Protein AF-A0A5J4VUE3-F1 (afdb_monomer)

Mean predicted aligned error: 12.34 Å

pLDDT: mean 80.63, std 13.07, range [44.12, 96.69]

Organism: NCBI:txid222440

Secondary structure (DSSP, 8-state):
-----EEESSGGGEEEEESSSSEEEEEESSSS-EEEEESPPB-SSEEEEEEEEE----TT---PPPBP--EEETTEEE--SPPB-TT-EEEEEEETTTTEEEEEETTEEEEEEEE---SPB--EEEE-SSEEEEEEEEE--SSS-HHHHHHHHHHHHHHHHHHHHHHHHHHHHHHHHTT-

Sequence (180 aa):
GSTIAIISKDPEDIEFIDIDGYQKRIVKKKDDYYTISLSQVLYDGIWQLETMFQVEEDEDTLITPDYSGGVNHIEYYSYGNTSFKENQSSRLEFDSDKGTLVLFIDDVQQPVYISGIKEKVRFITTLTCHFLTITTSNFIPPAISTTLLRTYFTLFDALLADLFVTTQAFDSIAKAFSTI

Solvent-accessible surface area (backbone atoms only — not comparable to full-atom values): 10464 Å² total; per-residue (Å²): 124,82,74,84,53,74,44,53,86,60,57,90,48,43,46,83,43,76,76,76,67,59,37,35,39,39,36,55,74,60,102,62,83,43,56,39,28,48,69,62,70,48,65,82,40,32,39,37,44,36,37,31,45,37,68,82,84,59,96,83,62,93,69,78,68,74,41,81,42,59,45,77,56,94,98,40,80,44,80,73,35,62,64,46,50,72,72,42,41,39,33,42,37,37,33,46,90,76,12,32,40,37,42,22,51,70,85,41,75,43,83,56,60,50,69,78,52,87,70,72,45,65,60,70,50,74,43,80,53,55,32,36,40,39,35,65,51,76,46,70,68,78,84,63,48,67,64,57,56,49,51,51,51,52,52,49,53,51,53,51,51,53,50,52,54,50,50,52,51,50,53,52,51,52,53,57,63,74,74,111

Structure (mmCIF, N/CA/C/O backbone):
data_AF-A0A5J4VUE3-F1
#
_entry.id   AF-A0A5J4VUE3-F1
#
loop_
_atom_site.group_PDB
_atom_site.id
_atom_site.type_symbol
_atom_site.label_atom_id
_atom_site.label_alt_id
_atom_site.label_comp_id
_atom_site.label_asym_id
_atom_site.label_entity_id
_atom_site.label_seq_id
_atom_site.pdbx_PDB_ins_code
_atom_site.Cartn_x
_atom_site.Cartn_y
_atom_site.Cartn_z
_atom_site.occupancy
_atom_site.B_iso_or_equiv
_atom_site.auth_seq_id
_atom_site.auth_comp_id
_atom_site.auth_asym_id
_atom_site.auth_atom_id
_atom_site.pdbx_PDB_model_num
ATOM 1 N N . GLY A 1 1 ? -6.486 16.787 -3.733 1.00 44.12 1 GLY A N 1
ATOM 2 C CA . GLY A 1 1 ? -5.898 15.460 -3.492 1.00 44.12 1 GLY A CA 1
ATOM 3 C C . GLY A 1 1 ? -4.769 15.617 -2.505 1.00 44.12 1 GLY A C 1
ATOM 4 O O . GLY A 1 1 ? -4.097 16.641 -2.548 1.00 44.12 1 GLY A O 1
ATOM 5 N N . SER A 1 2 ? -4.605 14.670 -1.586 1.00 48.59 2 SER A N 1
ATOM 6 C CA . SER A 1 2 ? -3.444 14.640 -0.695 1.00 48.59 2 SER A CA 1
ATOM 7 C C . SER A 1 2 ? -2.231 14.202 -1.510 1.00 48.59 2 SER A C 1
ATOM 9 O O . SER A 1 2 ? -2.226 13.104 -2.055 1.00 48.59 2 SER A O 1
ATOM 11 N N . THR A 1 3 ? -1.233 15.071 -1.644 1.00 58.97 3 THR A N 1
ATOM 12 C CA . THR A 1 3 ? -0.028 14.789 -2.428 1.00 58.97 3 THR A CA 1
ATOM 13 C C . THR A 1 3 ? 0.754 13.642 -1.788 1.00 58.97 3 THR A C 1
ATOM 15 O O . THR A 1 3 ? 1.145 13.730 -0.624 1.00 58.97 3 THR A O 1
ATOM 18 N N . ILE A 1 4 ? 1.002 12.572 -2.545 1.00 67.31 4 ILE A N 1
ATOM 19 C CA . ILE A 1 4 ? 1.827 11.439 -2.109 1.00 67.31 4 ILE A CA 1
ATOM 20 C C . ILE A 1 4 ? 3.267 11.928 -1.959 1.00 67.31 4 ILE A C 1
ATOM 22 O O . ILE A 1 4 ? 3.911 12.286 -2.945 1.00 67.31 4 ILE A O 1
ATOM 26 N N . ALA A 1 5 ? 3.783 11.959 -0.734 1.00 77.81 5 ALA A N 1
ATOM 27 C CA . ALA A 1 5 ? 5.182 12.274 -0.487 1.00 77.81 5 ALA A CA 1
ATOM 28 C C . ALA A 1 5 ? 5.984 10.972 -0.374 1.00 77.81 5 ALA A C 1
ATOM 30 O O . ALA A 1 5 ? 5.789 10.177 0.548 1.00 77.81 5 ALA A O 1
ATOM 31 N N . ILE A 1 6 ? 6.883 10.770 -1.334 1.00 81.31 6 ILE A N 1
ATOM 32 C CA . ILE A 1 6 ? 7.771 9.611 -1.425 1.00 81.31 6 ILE A CA 1
ATOM 33 C C . ILE A 1 6 ? 9.180 10.071 -1.063 1.00 81.31 6 ILE A C 1
ATOM 35 O O . ILE A 1 6 ? 9.627 11.131 -1.497 1.00 81.31 6 ILE A O 1
ATOM 39 N N . ILE A 1 7 ? 9.866 9.285 -0.244 1.00 85.69 7 ILE A N 1
ATOM 40 C CA . ILE A 1 7 ? 11.235 9.534 0.199 1.00 85.69 7 ILE A CA 1
ATOM 41 C C . ILE A 1 7 ? 12.118 8.446 -0.405 1.00 85.69 7 ILE A C 1
ATOM 43 O O . ILE A 1 7 ? 11.818 7.261 -0.262 1.00 85.69 7 ILE A O 1
ATOM 47 N N . SER A 1 8 ? 13.209 8.853 -1.048 1.00 85.19 8 SER A N 1
ATOM 48 C CA . SER A 1 8 ? 14.296 7.970 -1.475 1.00 85.19 8 SER A CA 1
ATOM 49 C C . SER A 1 8 ? 15.537 8.248 -0.634 1.00 85.19 8 SER A C 1
ATOM 51 O O . SER A 1 8 ? 15.758 9.387 -0.217 1.00 85.19 8 SER A O 1
ATOM 53 N N . LYS A 1 9 ? 16.354 7.217 -0.406 1.00 82.31 9 LYS A N 1
ATOM 54 C CA . LYS A 1 9 ? 17.691 7.379 0.179 1.00 82.31 9 LYS A CA 1
ATOM 55 C C . LYS A 1 9 ? 18.632 8.140 -0.762 1.00 82.31 9 LYS A C 1
ATOM 57 O O . LYS A 1 9 ? 19.397 8.977 -0.296 1.00 82.31 9 LYS A O 1
ATOM 62 N N . ASP A 1 10 ? 18.506 7.885 -2.060 1.00 85.38 10 ASP A N 1
ATOM 63 C CA . ASP A 1 10 ? 19.363 8.421 -3.116 1.00 85.38 10 ASP A CA 1
ATOM 64 C C . ASP A 1 10 ? 18.481 9.178 -4.128 1.00 85.38 10 ASP A C 1
ATOM 66 O O . ASP A 1 10 ? 18.184 8.678 -5.215 1.00 85.38 10 ASP A O 1
ATOM 70 N N . PRO A 1 11 ? 17.952 10.362 -3.756 1.00 84.12 11 PRO A N 1
ATOM 71 C CA . PRO A 1 11 ? 16.966 11.082 -4.564 1.00 84.12 11 PRO A CA 1
ATOM 72 C C . PRO A 1 11 ? 17.534 11.624 -5.882 1.00 84.12 11 PRO A C 1
ATOM 74 O O . PRO A 1 11 ? 16.767 11.942 -6.781 1.00 84.12 11 PRO A O 1
ATOM 77 N N . GLU A 1 12 ? 18.856 11.736 -6.016 1.00 87.25 12 GLU A N 1
ATOM 78 C CA . GLU A 1 12 ? 19.501 12.198 -7.251 1.00 87.25 12 GLU A CA 1
ATOM 79 C C . GLU A 1 12 ? 19.380 11.173 -8.388 1.00 87.25 12 GLU A C 1
ATOM 81 O O . GLU A 1 12 ? 19.280 11.554 -9.558 1.00 87.25 12 GLU A O 1
ATOM 86 N N . ASP A 1 13 ? 19.306 9.888 -8.036 1.00 87.88 13 ASP A N 1
ATOM 87 C CA . ASP A 1 13 ? 19.283 8.755 -8.963 1.00 87.88 13 ASP A CA 1
ATOM 88 C C . ASP A 1 13 ? 17.868 8.271 -9.308 1.00 87.88 13 ASP A C 1
ATOM 90 O O . ASP A 1 13 ? 17.695 7.304 -10.053 1.00 87.88 13 ASP A O 1
ATOM 94 N N . ILE A 1 14 ? 16.851 8.959 -8.789 1.00 88.44 14 ILE A N 1
ATOM 95 C CA . ILE A 1 14 ? 15.444 8.651 -9.025 1.00 88.44 14 ILE A CA 1
ATOM 96 C C . ILE A 1 14 ? 14.737 9.901 -9.533 1.00 88.44 14 ILE A C 1
ATOM 98 O O . ILE A 1 14 ? 14.994 11.018 -9.087 1.00 88.44 14 ILE A O 1
ATOM 102 N N . GLU A 1 15 ? 13.831 9.717 -10.481 1.00 89.00 15 GLU A N 1
ATOM 103 C CA . GLU A 1 15 ? 12.919 10.754 -10.940 1.00 89.00 15 GLU A CA 1
ATOM 104 C C . GLU A 1 15 ? 11.482 10.412 -10.547 1.00 89.00 15 GLU A C 1
ATOM 106 O O . GLU A 1 15 ? 11.048 9.266 -10.656 1.00 89.00 15 GLU A O 1
ATOM 111 N N . PHE A 1 16 ? 10.742 11.424 -10.091 1.00 87.69 16 PHE A N 1
ATOM 112 C CA . PHE A 1 16 ? 9.325 11.317 -9.764 1.00 87.69 16 PHE A CA 1
ATOM 113 C C . PHE A 1 16 ? 8.518 12.124 -10.775 1.00 87.69 16 PHE A C 1
ATOM 115 O O . PHE A 1 16 ? 8.613 13.351 -10.812 1.00 87.69 16 PHE A O 1
ATOM 122 N N . ILE A 1 17 ? 7.697 11.437 -11.559 1.00 88.44 17 ILE A N 1
ATOM 123 C CA . ILE A 1 17 ? 6.826 12.028 -12.569 1.00 88.44 17 ILE A CA 1
ATOM 124 C C . ILE A 1 17 ? 5.394 11.945 -12.048 1.00 88.44 17 ILE A C 1
ATOM 126 O O . ILE A 1 17 ? 4.882 10.864 -11.761 1.00 88.44 17 ILE A O 1
ATOM 130 N N . ASP A 1 18 ? 4.752 13.097 -11.902 1.00 87.62 18 ASP A N 1
ATOM 131 C CA . ASP A 1 18 ? 3.331 13.167 -11.578 1.00 87.62 18 ASP A CA 1
ATOM 132 C C . ASP A 1 18 ? 2.506 12.895 -12.844 1.00 87.62 18 ASP A C 1
ATOM 134 O O . ASP A 1 18 ? 2.769 13.505 -13.881 1.00 87.62 18 ASP A O 1
ATOM 138 N N . ILE A 1 19 ? 1.566 11.949 -12.782 1.00 83.94 19 ILE A N 1
ATOM 139 C CA . ILE A 1 19 ? 0.733 11.586 -13.940 1.00 83.94 19 ILE A CA 1
ATOM 140 C C . ILE A 1 19 ? -0.578 12.383 -13.919 1.00 83.94 19 ILE A C 1
ATOM 142 O O . ILE A 1 19 ? -0.950 12.989 -14.922 1.00 83.94 19 ILE A O 1
ATOM 146 N N . ASP A 1 20 ? -1.280 12.381 -12.784 1.00 80.25 20 ASP A N 1
ATOM 147 C CA . ASP A 1 20 ? -2.632 12.942 -12.642 1.00 80.25 20 ASP A CA 1
ATOM 148 C C . ASP A 1 20 ? -2.940 13.496 -11.231 1.00 80.25 20 ASP A C 1
ATOM 150 O O . ASP A 1 20 ? -4.098 13.725 -10.876 1.00 80.25 20 ASP A O 1
ATOM 154 N N . GLY A 1 21 ? -1.920 13.709 -10.397 1.00 75.75 21 GLY A N 1
ATOM 155 C CA . GLY A 1 21 ? -2.035 14.129 -8.998 1.00 75.75 21 GLY A CA 1
ATOM 156 C C . GLY A 1 21 ? -2.406 13.013 -8.014 1.00 75.75 21 GLY A C 1
ATOM 157 O O . GLY A 1 21 ? -2.337 13.236 -6.801 1.00 75.75 21 GLY A O 1
ATOM 158 N N . TYR A 1 22 ? -2.768 11.827 -8.509 1.00 77.31 22 TYR A N 1
ATOM 159 C CA . TYR A 1 22 ? -3.086 10.631 -7.722 1.00 77.31 22 TYR A CA 1
ATOM 160 C C . TYR A 1 22 ? -2.049 9.526 -7.923 1.00 77.31 22 TYR A C 1
ATOM 162 O O . TYR A 1 22 ? -1.755 8.784 -6.987 1.00 77.31 22 TYR A O 1
ATOM 170 N N . GLN A 1 23 ? -1.470 9.445 -9.117 1.00 83.12 23 GLN A N 1
ATOM 171 C CA . GLN A 1 23 ? -0.440 8.486 -9.480 1.00 83.12 23 GLN A CA 1
ATOM 172 C C . GLN A 1 23 ? 0.908 9.171 -9.680 1.00 83.12 23 GLN A C 1
ATOM 174 O O . GLN A 1 23 ? 1.012 10.289 -10.201 1.00 83.12 23 GLN A O 1
ATOM 179 N N . LYS A 1 24 ? 1.968 8.459 -9.303 1.00 87.50 24 LYS A N 1
ATOM 180 C CA . LYS A 1 24 ? 3.350 8.855 -9.558 1.00 87.50 24 LYS A CA 1
ATOM 181 C C . LYS A 1 24 ? 4.085 7.731 -10.263 1.00 87.50 24 LYS A C 1
ATOM 183 O O . LYS A 1 24 ? 4.095 6.601 -9.782 1.00 87.50 24 LYS A O 1
ATOM 188 N N . ARG A 1 25 ? 4.749 8.056 -11.369 1.00 88.38 25 ARG A N 1
ATOM 189 C CA . ARG A 1 25 ? 5.755 7.186 -11.976 1.00 88.38 25 ARG A CA 1
ATOM 190 C C . ARG A 1 25 ? 7.113 7.499 -11.367 1.00 88.38 25 ARG A C 1
ATOM 192 O O . ARG A 1 25 ? 7.485 8.660 -11.216 1.00 88.38 25 ARG A O 1
ATOM 199 N N . ILE A 1 26 ? 7.842 6.453 -11.023 1.00 88.75 26 ILE A N 1
ATOM 200 C CA . ILE A 1 26 ? 9.165 6.508 -10.418 1.00 88.75 26 ILE A CA 1
ATOM 201 C C . ILE A 1 26 ? 10.123 5.868 -11.409 1.00 88.75 26 ILE A C 1
ATOM 203 O O . ILE A 1 26 ? 9.927 4.709 -11.768 1.00 88.75 26 ILE A O 1
ATOM 207 N N . VAL A 1 27 ? 11.117 6.622 -11.866 1.00 88.19 27 VAL A N 1
ATOM 208 C CA . VAL A 1 27 ? 12.075 6.185 -12.891 1.00 88.19 27 VAL A CA 1
ATOM 209 C C . VAL A 1 27 ? 13.466 6.113 -12.279 1.00 88.19 27 VAL A C 1
ATOM 211 O O . VAL A 1 27 ? 13.918 7.072 -11.644 1.00 88.19 27 VAL A O 1
ATOM 214 N N . LYS A 1 28 ? 14.147 4.978 -12.457 1.00 87.12 28 LYS A N 1
ATOM 215 C CA . LYS A 1 28 ? 15.556 4.820 -12.080 1.00 87.12 28 LYS A CA 1
ATOM 216 C C . LYS A 1 28 ? 16.448 5.474 -13.125 1.00 87.12 28 LYS A C 1
ATOM 218 O O . LYS A 1 28 ? 16.224 5.319 -14.317 1.00 87.12 28 LYS A O 1
ATOM 223 N N . LYS A 1 29 ? 17.513 6.140 -12.683 1.00 86.94 29 LYS A N 1
ATOM 224 C CA . LYS A 1 29 ? 18.548 6.674 -13.586 1.00 86.94 29 LYS A CA 1
ATOM 225 C C . LYS A 1 29 ? 19.745 5.741 -13.754 1.00 86.94 29 LYS A C 1
ATOM 227 O O . LYS A 1 29 ? 20.570 5.966 -14.635 1.00 86.94 29 LYS A O 1
ATOM 232 N N . LYS A 1 30 ? 19.875 4.731 -12.891 1.00 84.69 30 LYS A N 1
ATOM 233 C CA . LYS A 1 30 ? 20.960 3.745 -12.921 1.00 84.69 30 LYS A CA 1
ATOM 234 C C . LYS A 1 30 ? 20.411 2.352 -12.661 1.00 84.69 30 LYS A C 1
ATOM 236 O O . LYS A 1 30 ? 19.374 2.191 -12.015 1.00 84.69 30 LYS A O 1
ATOM 241 N N . ASP A 1 31 ? 21.146 1.352 -13.122 1.00 80.44 31 ASP A N 1
ATOM 242 C CA . ASP A 1 31 ? 20.831 -0.047 -12.868 1.00 80.44 31 ASP A CA 1
ATOM 243 C C . ASP A 1 31 ? 21.333 -0.494 -11.482 1.00 80.44 31 ASP A C 1
ATOM 245 O O . ASP A 1 31 ? 22.363 -1.146 -11.346 1.00 80.44 31 ASP A O 1
ATOM 249 N N . ASP A 1 32 ? 20.631 -0.054 -10.434 1.00 82.12 32 ASP A N 1
ATOM 250 C CA . ASP A 1 32 ? 20.889 -0.437 -9.039 1.00 82.12 32 ASP A CA 1
ATOM 251 C C . ASP A 1 32 ? 19.570 -0.623 -8.264 1.00 82.12 32 ASP A C 1
ATOM 253 O O . ASP A 1 32 ? 18.486 -0.277 -8.745 1.00 82.12 32 ASP A O 1
ATOM 257 N N . TYR A 1 33 ? 19.622 -1.182 -7.061 1.00 81.44 33 TYR A N 1
ATOM 258 C CA . TYR A 1 33 ? 18.459 -1.340 -6.196 1.00 81.44 33 TYR A CA 1
ATOM 259 C C . TYR A 1 33 ? 18.197 -0.068 -5.403 1.00 81.44 33 TYR A C 1
ATOM 261 O O . TYR A 1 33 ? 19.009 0.356 -4.581 1.00 81.44 33 TYR A O 1
ATOM 269 N N . TYR A 1 34 ? 16.999 0.485 -5.563 1.00 84.25 34 TYR A N 1
ATOM 270 C CA . TYR A 1 34 ? 16.587 1.661 -4.807 1.00 84.25 34 TYR A CA 1
ATOM 271 C C . TYR A 1 34 ? 15.506 1.307 -3.805 1.00 84.25 34 TYR A C 1
ATOM 273 O O . TYR A 1 34 ? 14.593 0.545 -4.094 1.00 84.25 34 TYR A O 1
ATOM 281 N N . THR A 1 35 ? 15.586 1.878 -2.608 1.00 86.19 35 THR A N 1
ATOM 282 C CA . THR A 1 35 ? 14.513 1.766 -1.616 1.00 86.19 35 THR A CA 1
ATOM 283 C C . THR A 1 35 ? 13.785 3.089 -1.533 1.00 86.19 35 THR A C 1
ATOM 285 O O . THR A 1 35 ? 14.399 4.134 -1.304 1.00 86.19 35 THR A O 1
ATOM 288 N N . ILE A 1 36 ? 12.468 3.027 -1.675 1.00 87.88 36 ILE A N 1
ATOM 289 C CA . ILE A 1 36 ? 11.583 4.167 -1.489 1.00 87.88 36 ILE A CA 1
ATOM 290 C C . ILE A 1 36 ? 10.609 3.888 -0.350 1.00 87.88 36 ILE A C 1
ATOM 292 O O . ILE A 1 36 ? 10.207 2.755 -0.086 1.00 87.88 36 ILE A O 1
ATOM 296 N N . SER A 1 37 ? 10.219 4.952 0.334 1.00 87.62 37 SER A N 1
ATOM 297 C CA . SER A 1 37 ? 9.276 4.908 1.442 1.00 87.62 37 SER A CA 1
ATOM 298 C C . SER A 1 37 ? 8.206 5.959 1.239 1.00 87.62 37 SER A C 1
ATOM 300 O O . SER A 1 37 ? 8.509 7.091 0.862 1.00 87.62 37 SER A O 1
ATOM 302 N N . LEU A 1 38 ? 6.967 5.639 1.599 1.00 86.62 38 LEU A N 1
ATOM 303 C CA . LEU A 1 38 ? 5.992 6.694 1.845 1.00 86.62 38 LEU A CA 1
ATOM 304 C C . LEU A 1 38 ? 6.419 7.473 3.093 1.00 86.62 38 LEU A C 1
ATOM 306 O O . LEU A 1 38 ? 6.839 6.883 4.095 1.00 86.62 38 LEU A O 1
ATOM 310 N N . SER A 1 39 ? 6.342 8.802 3.037 1.00 84.81 39 SER A N 1
ATOM 311 C CA . SER A 1 39 ? 6.574 9.652 4.212 1.00 84.81 39 SER A CA 1
ATOM 312 C C . SER A 1 39 ? 5.446 9.505 5.235 1.00 84.81 39 SER A C 1
ATOM 314 O O . SER A 1 39 ? 5.664 9.636 6.443 1.00 84.81 39 SER A O 1
ATOM 316 N N . GLN A 1 40 ? 4.245 9.202 4.737 1.00 83.25 40 GLN A N 1
ATOM 317 C CA . GLN A 1 40 ? 3.044 9.044 5.529 1.00 83.25 40 GLN A CA 1
ATOM 318 C C . GLN A 1 40 ? 3.143 7.815 6.433 1.00 83.25 40 GLN A C 1
ATOM 320 O O . GLN A 1 40 ? 3.561 6.731 6.026 1.00 83.25 40 GLN A O 1
ATOM 325 N N . VAL A 1 41 ? 2.746 8.013 7.685 1.00 86.38 41 VAL A N 1
ATOM 326 C CA . VAL A 1 41 ? 2.585 6.950 8.671 1.00 86.38 41 VAL A CA 1
ATOM 327 C C . VAL A 1 41 ? 1.094 6.661 8.785 1.00 86.38 41 VAL A C 1
ATOM 329 O O . VAL A 1 41 ? 0.304 7.579 9.005 1.00 86.38 41 VAL A O 1
ATOM 332 N N . LEU A 1 42 ? 0.726 5.400 8.599 1.00 87.88 42 LEU A N 1
ATOM 333 C CA . LEU A 1 42 ? -0.649 4.918 8.545 1.00 87.88 42 LEU A CA 1
ATOM 334 C C . LEU A 1 42 ? -1.074 4.560 9.969 1.00 87.88 42 LEU A C 1
ATOM 336 O O . LEU A 1 42 ? -0.437 3.715 10.602 1.00 87.88 42 LEU A O 1
ATOM 340 N N . TYR A 1 43 ? -2.087 5.251 10.488 1.00 81.94 43 TYR A N 1
ATOM 341 C CA . TYR A 1 43 ? -2.564 5.074 11.861 1.00 81.94 43 TYR A CA 1
ATOM 342 C C . TYR A 1 43 ? -3.982 4.504 11.864 1.00 81.94 43 TYR A C 1
ATOM 344 O O . TYR A 1 43 ? -4.136 3.318 12.128 1.00 81.94 43 TYR A O 1
ATOM 352 N N . ASP A 1 44 ? -4.965 5.305 11.444 1.00 84.94 44 ASP A N 1
ATOM 353 C CA . ASP A 1 44 ? -6.371 4.897 11.383 1.00 84.94 44 ASP A CA 1
ATOM 354 C C . ASP A 1 44 ? -6.874 4.838 9.935 1.00 84.94 44 ASP A C 1
ATOM 356 O O . ASP A 1 44 ? -6.495 5.663 9.094 1.00 84.94 44 ASP A O 1
ATOM 360 N N . GLY A 1 45 ? -7.757 3.882 9.658 1.00 86.62 45 GLY A N 1
ATOM 361 C CA . GLY A 1 45 ? -8.462 3.699 8.395 1.00 86.62 45 GLY A CA 1
ATOM 362 C C . GLY A 1 45 ? -7.934 2.552 7.533 1.00 86.62 45 GLY A C 1
ATOM 363 O O . GLY A 1 45 ? -7.077 1.763 7.936 1.00 86.62 45 GLY A O 1
ATOM 364 N N . ILE A 1 46 ? -8.468 2.478 6.315 1.00 89.94 46 ILE A N 1
ATOM 365 C CA . ILE A 1 46 ? -8.052 1.529 5.287 1.00 89.94 46 ILE A CA 1
ATOM 366 C C . ILE A 1 46 ? -7.121 2.255 4.317 1.00 89.94 46 ILE A C 1
ATOM 368 O O . ILE A 1 46 ? -7.464 3.283 3.729 1.00 89.94 46 ILE A O 1
ATOM 372 N N . TRP A 1 47 ? -5.919 1.723 4.150 1.00 90.12 47 TRP A N 1
ATOM 373 C CA . TRP A 1 47 ? -4.866 2.315 3.336 1.00 90.12 47 TRP A CA 1
ATOM 374 C C . TRP A 1 47 ? -4.462 1.351 2.245 1.00 90.12 47 TRP A C 1
ATOM 376 O O . TRP A 1 47 ? -4.135 0.201 2.526 1.00 90.12 47 TRP A O 1
ATOM 386 N N . GLN A 1 48 ? -4.438 1.833 1.011 1.00 90.50 48 GLN A N 1
ATOM 387 C CA . GLN A 1 48 ? -4.053 1.037 -0.140 1.00 90.50 48 GLN A CA 1
ATOM 388 C C . GLN A 1 48 ? -2.809 1.641 -0.788 1.00 90.50 48 GLN A C 1
ATOM 390 O O . GLN A 1 48 ? -2.748 2.842 -1.067 1.00 90.50 48 GLN A O 1
ATOM 395 N N . LEU A 1 49 ? -1.815 0.793 -1.028 1.00 89.88 49 LEU A N 1
ATOM 396 C CA . LEU A 1 49 ? -0.683 1.075 -1.897 1.00 89.88 49 LEU A CA 1
ATOM 397 C C .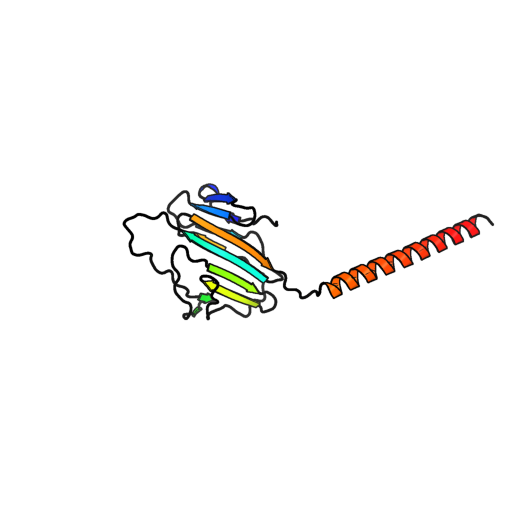 LEU A 1 49 ? -0.785 0.137 -3.090 1.00 89.88 49 LEU A C 1
ATOM 399 O O . LEU A 1 49 ? -0.608 -1.069 -2.942 1.00 89.88 49 LEU A O 1
ATOM 403 N N . GLU A 1 50 ? -1.061 0.694 -4.257 1.00 90.38 50 GLU A N 1
ATOM 404 C CA . GLU A 1 50 ? -1.056 -0.036 -5.514 1.00 90.38 50 GLU A CA 1
ATOM 405 C C . GLU A 1 50 ? 0.209 0.293 -6.296 1.00 90.38 50 GLU A C 1
ATOM 407 O O . GLU A 1 50 ? 0.620 1.454 -6.396 1.00 90.38 50 GLU A O 1
ATOM 412 N N . THR A 1 51 ? 0.839 -0.746 -6.832 1.00 87.81 51 THR A N 1
ATOM 413 C CA . THR A 1 51 ? 2.059 -0.637 -7.617 1.00 87.81 51 THR A CA 1
ATOM 414 C C . THR A 1 51 ? 1.975 -1.487 -8.872 1.00 87.81 51 THR A C 1
ATOM 416 O O . THR A 1 51 ? 1.444 -2.594 -8.841 1.00 87.81 51 THR A O 1
ATOM 419 N N . MET A 1 52 ? 2.551 -0.994 -9.962 1.00 87.62 52 MET A N 1
ATOM 420 C CA . MET A 1 52 ? 2.692 -1.739 -11.211 1.00 87.62 52 MET A CA 1
ATOM 421 C C . MET A 1 52 ? 4.147 -1.678 -11.670 1.00 87.62 52 MET A C 1
ATOM 423 O O . MET A 1 52 ? 4.688 -0.589 -11.894 1.00 87.62 52 MET A O 1
ATOM 427 N N . PHE A 1 53 ? 4.772 -2.849 -11.776 1.00 80.50 53 PHE A N 1
ATOM 428 C CA . PHE A 1 53 ? 6.160 -3.004 -12.202 1.00 80.50 53 PHE A CA 1
ATOM 429 C C . PHE A 1 53 ? 6.218 -3.112 -13.719 1.00 80.50 53 PHE A C 1
ATOM 431 O O . PHE A 1 53 ? 5.502 -3.926 -14.303 1.00 80.50 53 PHE A O 1
ATOM 438 N N . GLN A 1 54 ? 7.060 -2.298 -14.349 1.00 76.19 54 GLN A N 1
ATOM 439 C CA . GLN A 1 54 ? 7.209 -2.280 -15.798 1.00 76.19 54 GLN A CA 1
ATOM 440 C C . GLN A 1 54 ? 8.697 -2.235 -16.158 1.00 76.19 54 GLN A C 1
ATOM 442 O O . GLN A 1 54 ? 9.484 -1.496 -15.552 1.00 76.19 54 GLN A O 1
ATOM 447 N N . VAL A 1 55 ? 9.085 -3.051 -17.130 1.00 69.62 55 VAL A N 1
ATOM 448 C CA . VAL A 1 55 ? 10.415 -3.037 -17.745 1.00 69.62 55 VAL A CA 1
ATOM 449 C C . VAL A 1 55 ? 10.259 -2.488 -19.163 1.00 69.62 55 VAL A C 1
ATOM 451 O O . VAL A 1 55 ? 9.167 -2.523 -19.733 1.00 69.62 55 VAL A O 1
ATOM 454 N N . GLU A 1 56 ? 11.315 -1.893 -19.711 1.00 65.62 56 GLU A N 1
ATOM 455 C CA . GLU A 1 56 ? 11.327 -1.559 -21.136 1.00 65.62 56 GLU A CA 1
ATOM 456 C C . GLU A 1 56 ? 11.359 -2.875 -21.918 1.00 65.62 56 GLU A C 1
ATOM 458 O O . GLU A 1 56 ? 12.216 -3.718 -21.666 1.00 65.62 56 GLU A O 1
ATOM 463 N N . GLU A 1 57 ? 10.372 -3.093 -22.790 1.00 61.56 57 GLU A N 1
ATOM 464 C CA . GLU A 1 57 ? 10.301 -4.309 -23.598 1.00 61.56 57 GLU A CA 1
ATOM 465 C C . GLU A 1 57 ? 11.524 -4.377 -24.522 1.00 61.56 57 GLU A C 1
ATOM 467 O O . GLU A 1 57 ? 11.575 -3.705 -25.551 1.00 61.56 57 GLU A O 1
ATOM 472 N N . ASP A 1 58 ? 12.501 -5.214 -24.179 1.00 57.88 58 ASP A N 1
ATOM 473 C CA . ASP A 1 58 ? 13.433 -5.730 -25.171 1.00 57.88 58 ASP A CA 1
ATOM 474 C C . ASP A 1 58 ? 12.677 -6.795 -25.980 1.00 57.88 58 ASP A C 1
ATOM 476 O O . ASP A 1 58 ? 12.286 -7.832 -25.430 1.00 57.88 58 ASP A O 1
ATOM 480 N N . GLU A 1 59 ? 12.468 -6.534 -27.280 1.00 56.31 59 GLU A N 1
ATOM 481 C CA . GLU A 1 59 ? 11.696 -7.358 -28.240 1.00 56.31 59 GLU A CA 1
ATOM 482 C C . GLU A 1 59 ? 12.094 -8.855 -28.270 1.00 56.31 59 GLU A C 1
ATOM 484 O O . GLU A 1 59 ? 11.365 -9.675 -28.827 1.00 56.31 59 GLU A O 1
ATOM 489 N N . ASP A 1 60 ? 13.218 -9.234 -27.652 1.00 55.91 60 ASP A N 1
ATOM 490 C CA . ASP A 1 60 ? 13.784 -10.589 -27.645 1.00 55.91 60 ASP A CA 1
ATOM 491 C C . ASP A 1 60 ? 13.480 -11.403 -2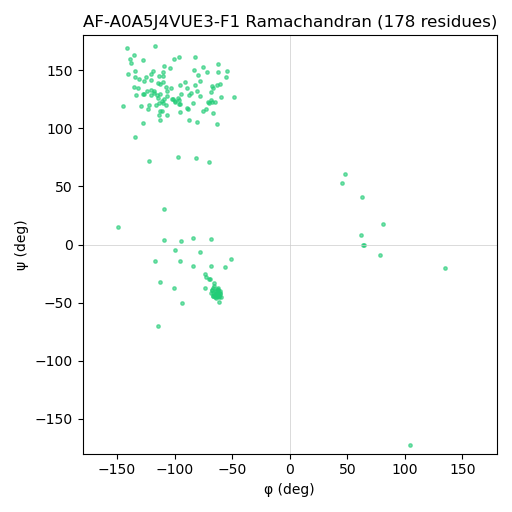6.362 1.00 55.91 60 ASP A C 1
ATOM 493 O O . ASP A 1 60 ? 13.803 -12.592 -26.272 1.00 55.91 60 ASP A O 1
ATOM 497 N N . THR A 1 61 ? 12.830 -10.811 -25.350 1.00 55.66 61 THR A N 1
ATOM 498 C CA . THR A 1 61 ? 12.623 -11.453 -24.033 1.00 55.66 61 THR A CA 1
ATOM 499 C C . THR A 1 61 ? 11.247 -12.116 -23.917 1.00 55.66 61 THR A C 1
ATOM 501 O O . THR A 1 61 ? 10.346 -11.652 -23.229 1.00 55.66 61 THR A O 1
ATOM 504 N N . LEU A 1 62 ? 11.070 -13.271 -24.563 1.00 55.25 62 LEU A N 1
ATOM 505 C CA . LEU A 1 62 ? 9.822 -14.063 -24.527 1.00 55.25 62 LEU A CA 1
ATOM 506 C C . LEU A 1 62 ? 9.496 -14.710 -23.157 1.00 55.25 62 LEU A C 1
ATOM 508 O O . LEU A 1 62 ? 8.544 -15.488 -23.055 1.00 55.25 62 LEU A O 1
ATOM 512 N N . ILE A 1 63 ? 10.276 -14.436 -22.106 1.00 60.94 63 ILE A N 1
ATOM 513 C CA . ILE A 1 63 ? 10.092 -15.001 -20.764 1.00 60.94 63 ILE A CA 1
ATOM 514 C C . ILE A 1 63 ? 10.230 -13.877 -19.732 1.00 60.94 63 ILE A C 1
ATOM 516 O O . ILE A 1 63 ? 11.328 -13.596 -19.258 1.00 60.94 63 ILE A O 1
ATOM 520 N N . THR A 1 64 ? 9.116 -13.252 -19.354 1.00 61.94 64 THR A N 1
ATOM 521 C CA . THR A 1 64 ? 9.078 -12.409 -18.152 1.00 61.94 64 THR A CA 1
ATOM 522 C C . THR A 1 64 ? 9.225 -13.322 -16.931 1.00 61.94 64 THR A C 1
ATOM 524 O O . THR A 1 64 ? 8.433 -14.267 -16.808 1.00 61.94 64 THR A O 1
ATOM 527 N N . PRO A 1 65 ? 10.208 -13.111 -16.040 1.00 69.12 65 PRO A N 1
ATOM 528 C CA . PRO A 1 65 ? 10.336 -13.926 -14.843 1.00 69.12 65 PRO A CA 1
ATOM 529 C C . PRO A 1 65 ? 9.106 -13.751 -13.944 1.00 69.12 65 PRO A C 1
ATOM 531 O O . PRO A 1 65 ? 8.627 -12.642 -13.723 1.00 69.12 65 PRO A O 1
ATOM 534 N N . ASP A 1 66 ? 8.611 -14.861 -13.403 1.00 79.94 66 ASP A N 1
ATOM 535 C CA . ASP A 1 66 ? 7.588 -14.842 -12.362 1.00 79.94 66 ASP A CA 1
ATOM 536 C C . ASP A 1 66 ? 8.212 -14.341 -11.050 1.00 79.94 66 ASP A C 1
ATOM 538 O O . ASP A 1 66 ? 9.153 -14.941 -10.518 1.00 79.94 66 ASP A O 1
ATOM 542 N N . TYR A 1 67 ? 7.663 -13.268 -10.489 1.00 81.81 67 TYR A N 1
ATOM 543 C CA . TYR A 1 67 ? 8.003 -12.792 -9.155 1.00 81.81 67 TYR A CA 1
ATOM 544 C C . TYR A 1 67 ? 7.216 -13.574 -8.100 1.00 81.81 67 TYR A C 1
ATOM 546 O O . TYR A 1 67 ? 6.023 -13.848 -8.246 1.00 81.81 67 TYR A O 1
ATOM 554 N N . SER A 1 68 ? 7.888 -13.951 -7.010 1.00 85.31 68 SER A N 1
ATOM 555 C CA . SER A 1 68 ? 7.256 -14.706 -5.924 1.00 85.31 68 SER A CA 1
ATOM 556 C C . SER A 1 68 ? 6.234 -13.856 -5.168 1.00 85.31 68 SER A C 1
ATOM 558 O O . SER A 1 68 ? 6.557 -12.765 -4.706 1.00 85.31 68 SER A O 1
ATOM 560 N N . GLY A 1 69 ? 5.031 -14.397 -4.956 1.00 85.25 69 GLY A N 1
ATOM 561 C CA . GLY A 1 69 ? 4.011 -13.805 -4.082 1.00 85.25 69 GLY A CA 1
ATOM 562 C C . GLY A 1 69 ? 4.170 -14.140 -2.592 1.00 85.25 69 GLY A C 1
ATOM 563 O O . GLY A 1 69 ? 3.278 -13.829 -1.801 1.00 85.25 69 GLY A O 1
ATOM 564 N N . GLY A 1 70 ? 5.248 -14.826 -2.193 1.00 89.94 70 GLY A N 1
ATOM 565 C CA . GLY A 1 70 ? 5.435 -15.279 -0.812 1.00 89.94 70 GLY A CA 1
ATOM 566 C C . GLY A 1 70 ? 5.516 -14.139 0.209 1.00 89.94 70 GLY A C 1
ATOM 567 O O . GLY A 1 70 ? 6.006 -13.049 -0.083 1.00 89.94 70 GLY A O 1
ATOM 568 N N . VAL A 1 71 ? 5.048 -14.406 1.430 1.00 92.12 71 VAL A N 1
ATOM 569 C CA . VAL A 1 71 ? 4.951 -13.408 2.508 1.00 92.12 71 VAL A CA 1
ATOM 570 C C . VAL A 1 71 ? 5.964 -13.721 3.601 1.00 92.12 71 VAL A C 1
ATOM 572 O O . VAL A 1 71 ? 5.928 -14.798 4.190 1.00 92.12 71 VAL A O 1
ATOM 575 N N . ASN A 1 72 ? 6.835 -12.761 3.908 1.00 89.44 72 ASN A N 1
ATOM 576 C CA . ASN A 1 72 ? 7.754 -12.827 5.044 1.00 89.44 72 ASN A CA 1
ATOM 577 C C . ASN A 1 72 ? 7.209 -12.008 6.215 1.00 89.44 72 ASN A C 1
ATOM 579 O O . ASN A 1 72 ? 6.994 -10.805 6.074 1.00 89.44 72 ASN A O 1
ATOM 583 N N . HIS A 1 73 ? 7.025 -12.632 7.378 1.00 90.69 73 HIS A N 1
ATOM 584 C CA . HIS A 1 73 ? 6.560 -11.952 8.586 1.00 90.69 73 HIS A CA 1
ATOM 585 C C . HIS A 1 73 ? 7.219 -12.548 9.835 1.00 90.69 73 HIS A C 1
ATOM 587 O O . HIS A 1 73 ? 7.047 -13.730 10.106 1.00 90.69 73 HIS A O 1
ATOM 593 N N . ILE A 1 74 ? 7.964 -11.727 10.590 1.00 89.38 74 ILE A N 1
ATOM 594 C CA . ILE A 1 74 ? 8.659 -12.116 11.837 1.00 89.38 74 ILE A CA 1
ATOM 595 C C . ILE A 1 74 ? 9.442 -13.430 11.646 1.00 89.38 74 ILE A C 1
ATOM 597 O O . ILE A 1 74 ? 9.146 -14.447 12.262 1.00 89.38 74 ILE A O 1
ATOM 601 N N . GLU A 1 75 ? 10.403 -13.415 10.718 1.00 88.62 75 GLU A N 1
ATOM 602 C CA . GLU A 1 75 ? 11.271 -14.565 10.388 1.00 88.62 75 GLU A CA 1
ATOM 603 C C . GLU A 1 75 ? 10.546 -15.811 9.839 1.00 88.62 75 GLU A C 1
ATOM 605 O O . GLU A 1 75 ? 11.171 -16.851 9.632 1.00 88.62 75 GLU A O 1
ATOM 610 N N . TYR A 1 76 ? 9.249 -15.715 9.538 1.00 90.00 76 TYR A N 1
ATOM 611 C CA . TYR A 1 76 ? 8.469 -16.802 8.958 1.00 90.00 76 TYR A CA 1
ATOM 612 C C . TYR A 1 76 ? 8.097 -16.516 7.500 1.00 90.00 76 TYR A C 1
ATOM 614 O O . TYR A 1 76 ? 7.483 -15.491 7.194 1.00 90.00 76 TYR A O 1
ATOM 622 N N . TYR A 1 77 ? 8.443 -17.447 6.607 1.00 91.56 77 TYR A N 1
ATOM 623 C CA . TYR A 1 77 ? 8.078 -17.403 5.190 1.00 91.56 77 TYR A CA 1
ATOM 624 C C . TYR A 1 77 ? 6.805 -18.221 4.951 1.00 91.56 77 TYR A C 1
ATOM 626 O O . TYR A 1 77 ? 6.775 -19.428 5.191 1.00 91.56 77 TYR A O 1
ATOM 634 N N . SER A 1 78 ? 5.762 -17.573 4.441 1.00 94.06 78 SER A N 1
ATOM 635 C CA . SER A 1 78 ? 4.478 -18.192 4.108 1.00 94.06 78 SER A CA 1
ATOM 636 C C . SER A 1 78 ? 4.302 -18.320 2.596 1.00 94.06 78 SER A C 1
ATOM 638 O O . SER A 1 78 ? 4.477 -17.354 1.849 1.00 94.06 78 SER A O 1
ATOM 640 N N . TYR A 1 79 ? 3.901 -19.513 2.162 1.00 92.94 79 TYR A N 1
ATOM 641 C CA . TYR A 1 79 ? 3.523 -19.823 0.781 1.00 92.94 79 TYR A CA 1
ATOM 642 C C . TYR A 1 79 ? 1.996 -19.839 0.634 1.00 92.94 79 TYR A C 1
ATOM 644 O O . TYR A 1 79 ? 1.283 -20.031 1.617 1.00 92.94 79 TYR A O 1
ATOM 652 N N . GLY A 1 80 ? 1.496 -19.698 -0.596 1.00 92.75 80 GLY A N 1
ATOM 653 C CA . GLY A 1 80 ? 0.068 -19.838 -0.916 1.00 92.75 80 GLY A CA 1
ATOM 654 C C . GLY A 1 80 ? -0.471 -18.750 -1.839 1.00 92.75 80 GLY A C 1
ATOM 655 O O . GLY A 1 80 ? -1.473 -18.965 -2.511 1.00 92.75 80 GLY A O 1
ATOM 656 N N . ASN A 1 81 ? 0.217 -17.614 -1.914 1.00 95.12 81 ASN A N 1
ATOM 657 C CA . ASN A 1 81 ? -0.067 -16.582 -2.902 1.00 95.12 81 ASN A CA 1
ATOM 658 C C . ASN A 1 81 ? 0.439 -16.994 -4.284 1.00 95.12 81 ASN A C 1
ATOM 660 O O . ASN A 1 81 ? 1.418 -17.737 -4.406 1.00 95.12 81 ASN A O 1
ATOM 664 N N . THR A 1 82 ? -0.217 -16.472 -5.315 1.00 93.62 82 THR A N 1
ATOM 665 C CA . THR A 1 82 ? 0.186 -16.675 -6.710 1.00 93.62 82 THR A CA 1
ATOM 666 C C . THR A 1 82 ? 1.455 -15.872 -7.002 1.00 93.62 82 THR A C 1
ATOM 668 O O . THR A 1 82 ? 1.669 -14.813 -6.407 1.00 93.62 82 THR A O 1
ATOM 671 N N . SER A 1 83 ? 2.310 -16.362 -7.903 1.00 90.62 83 SER A N 1
ATOM 672 C CA . SER A 1 83 ? 3.331 -15.514 -8.522 1.00 90.62 83 SER A CA 1
ATOM 673 C C . SER A 1 83 ? 2.674 -14.394 -9.333 1.00 90.62 83 SER A C 1
ATOM 675 O O . SER A 1 83 ? 1.531 -14.520 -9.776 1.00 90.62 83 SER A O 1
ATOM 677 N N . PHE A 1 84 ? 3.393 -13.294 -9.524 1.00 85.94 84 PHE A N 1
ATOM 678 C CA . PHE A 1 84 ? 2.958 -12.191 -10.377 1.00 85.94 84 PHE A CA 1
ATOM 679 C C . PHE A 1 84 ? 4.034 -11.849 -11.401 1.00 85.94 84 PHE A C 1
ATOM 681 O O . PHE A 1 84 ? 5.206 -12.182 -11.233 1.00 85.94 84 PHE A O 1
ATOM 688 N N . LYS A 1 85 ? 3.618 -11.197 -12.478 1.00 84.88 85 LYS A N 1
ATOM 689 C CA . LYS A 1 85 ? 4.438 -10.831 -13.628 1.00 84.88 85 LYS A CA 1
ATOM 690 C C . LYS A 1 85 ? 4.501 -9.320 -13.776 1.00 84.88 85 LYS A C 1
ATOM 692 O O . LYS A 1 85 ? 3.774 -8.572 -13.122 1.00 84.88 85 LYS A O 1
ATOM 697 N N . GLU A 1 86 ? 5.371 -8.884 -14.672 1.00 79.69 86 GLU A N 1
ATOM 698 C CA . GLU A 1 86 ? 5.399 -7.503 -15.138 1.00 79.69 86 GLU A CA 1
ATOM 699 C C . GLU A 1 86 ? 4.026 -7.077 -15.679 1.00 79.69 86 GLU A C 1
ATOM 701 O O . GLU A 1 86 ? 3.256 -7.895 -16.189 1.00 79.69 86 GLU A O 1
ATOM 706 N N . ASN A 1 87 ? 3.719 -5.787 -15.546 1.00 82.38 87 ASN A N 1
ATOM 707 C CA . ASN A 1 87 ? 2.449 -5.156 -15.918 1.00 82.38 87 ASN A CA 1
ATOM 708 C C . ASN A 1 87 ? 1.201 -5.617 -15.141 1.00 82.38 87 ASN A C 1
ATOM 710 O O . ASN A 1 87 ? 0.129 -5.064 -15.378 1.00 82.38 87 ASN A O 1
ATOM 714 N N . GLN A 1 88 ? 1.313 -6.553 -14.194 1.00 87.69 88 GLN A N 1
ATOM 715 C CA . GLN A 1 88 ? 0.235 -6.816 -13.235 1.00 87.69 88 GLN A CA 1
ATOM 716 C C . GLN A 1 88 ? 0.242 -5.770 -12.119 1.00 87.69 88 GLN A C 1
ATOM 718 O O . GLN A 1 88 ? 1.308 -5.295 -11.701 1.00 87.69 88 GLN A O 1
ATOM 723 N N . SER A 1 89 ? -0.942 -5.416 -11.613 1.00 89.12 89 SER A N 1
ATOM 724 C CA . SER A 1 89 ? -1.044 -4.538 -10.449 1.00 89.12 89 SER A CA 1
ATOM 725 C C . SER A 1 89 ? -0.955 -5.354 -9.163 1.00 89.12 89 SER A C 1
ATOM 727 O O . SER A 1 89 ? -1.636 -6.364 -8.980 1.00 89.12 89 SER A O 1
ATOM 729 N N . SER A 1 90 ? -0.097 -4.916 -8.246 1.00 90.44 90 SER A N 1
ATOM 730 C CA . SER A 1 90 ? -0.053 -5.427 -6.881 1.00 90.44 90 SER A CA 1
ATOM 731 C C . SER A 1 90 ? -0.563 -4.357 -5.932 1.00 90.44 90 SER A C 1
ATOM 733 O O . SER A 1 90 ? 0.012 -3.269 -5.860 1.00 90.44 90 SER A O 1
ATOM 735 N N . ARG A 1 91 ? -1.612 -4.665 -5.170 1.00 92.81 91 ARG A N 1
ATOM 736 C CA . ARG A 1 91 ? -2.158 -3.763 -4.153 1.00 92.81 91 ARG A CA 1
ATOM 737 C C . ARG A 1 91 ? -1.976 -4.347 -2.761 1.00 92.81 91 ARG A C 1
ATOM 739 O O . ARG A 1 91 ? -2.411 -5.457 -2.476 1.00 92.81 91 ARG A O 1
ATOM 746 N N . LEU A 1 92 ? -1.356 -3.566 -1.887 1.00 92.88 92 LEU A N 1
ATOM 747 C CA . LEU A 1 92 ? -1.283 -3.805 -0.453 1.00 92.88 92 LEU A CA 1
ATOM 748 C C . LEU A 1 92 ? -2.386 -3.006 0.236 1.00 92.88 92 LEU A C 1
ATOM 750 O O . LEU A 1 92 ? -2.404 -1.783 0.129 1.00 92.88 92 LEU A O 1
ATOM 754 N N . GLU A 1 93 ? -3.281 -3.682 0.950 1.00 94.56 93 GLU A N 1
ATOM 755 C CA . GLU A 1 93 ? -4.347 -3.055 1.736 1.00 94.56 93 GLU A CA 1
ATOM 756 C C . GLU A 1 93 ? -4.113 -3.277 3.228 1.00 94.56 93 GLU A C 1
ATOM 758 O O . GLU A 1 93 ? -4.152 -4.410 3.709 1.00 94.56 93 GLU A O 1
ATOM 763 N N . PHE A 1 94 ? -3.870 -2.192 3.956 1.00 94.56 94 PHE A N 1
ATOM 764 C CA . PHE A 1 94 ? -3.810 -2.174 5.409 1.00 94.56 94 PHE A CA 1
ATOM 765 C C . PHE A 1 94 ? -5.161 -1.732 5.973 1.00 94.56 94 PHE A C 1
ATOM 767 O O . PHE A 1 94 ? -5.633 -0.648 5.646 1.00 94.56 94 PHE A O 1
ATOM 774 N N . ASP A 1 95 ? -5.753 -2.548 6.838 1.00 94.19 95 ASP A N 1
ATOM 775 C CA . ASP A 1 95 ? -6.972 -2.242 7.592 1.00 94.19 95 ASP A CA 1
ATOM 776 C C . ASP A 1 95 ? -6.592 -2.130 9.074 1.00 94.19 95 ASP A C 1
ATOM 778 O O . ASP A 1 95 ? -6.263 -3.140 9.709 1.00 94.19 95 ASP A O 1
ATOM 782 N N . SER A 1 96 ? -6.589 -0.902 9.609 1.00 92.19 96 SER A N 1
ATOM 783 C CA . SER A 1 96 ? -6.194 -0.635 10.999 1.00 92.19 96 SER A CA 1
ATOM 784 C C . SER A 1 96 ? -7.149 -1.248 12.018 1.00 92.19 96 SER A C 1
ATOM 786 O O . SER A 1 96 ? -6.710 -1.669 13.086 1.00 92.19 96 SER A O 1
ATOM 788 N N . ASP A 1 97 ? -8.442 -1.322 11.692 1.00 92.56 97 ASP A N 1
ATOM 789 C CA . ASP A 1 97 ? -9.479 -1.806 12.606 1.00 92.56 97 ASP A CA 1
ATOM 790 C C . ASP A 1 97 ? -9.380 -3.324 12.766 1.00 92.56 97 ASP A C 1
ATOM 792 O O . ASP A 1 97 ? -9.551 -3.865 13.862 1.00 92.56 97 ASP A O 1
ATOM 796 N N . LYS A 1 98 ? -9.062 -4.025 11.672 1.00 94.50 98 LYS A N 1
ATOM 797 C CA . LYS A 1 98 ? -8.797 -5.470 11.689 1.00 94.50 98 LYS A CA 1
ATOM 798 C C . LYS A 1 98 ? -7.358 -5.812 12.073 1.00 94.50 98 LYS A C 1
ATOM 800 O O . LYS A 1 98 ? -7.086 -6.960 12.430 1.00 94.50 98 LYS A O 1
ATOM 805 N N . GLY A 1 99 ? -6.435 -4.857 11.976 1.00 95.12 99 GLY A N 1
ATOM 806 C CA . GLY A 1 99 ? -5.003 -5.087 12.148 1.00 95.12 99 GLY A CA 1
ATOM 807 C C . GLY A 1 99 ? -4.440 -6.041 11.091 1.00 95.12 99 GLY A C 1
ATOM 808 O O . GLY A 1 99 ? -3.656 -6.934 11.428 1.00 95.12 99 GLY A O 1
ATOM 809 N N . THR A 1 100 ? -4.878 -5.903 9.834 1.00 96.00 100 THR A N 1
ATOM 810 C CA . THR A 1 100 ? -4.506 -6.800 8.725 1.00 96.00 100 THR A CA 1
ATOM 811 C C . THR A 1 100 ? -3.814 -6.072 7.582 1.00 96.00 100 THR A C 1
ATOM 813 O O . THR A 1 100 ? -4.173 -4.942 7.270 1.00 96.00 100 THR A O 1
ATOM 816 N N . LEU A 1 101 ? -2.878 -6.753 6.915 1.00 95.75 101 LEU A N 1
ATOM 817 C CA . LEU A 1 101 ? -2.281 -6.337 5.646 1.00 95.75 101 LEU A CA 1
ATOM 818 C C . LEU A 1 101 ? -2.484 -7.438 4.601 1.00 95.75 101 LEU A C 1
ATOM 820 O O . LEU A 1 101 ? -1.954 -8.541 4.756 1.00 95.75 101 LEU A O 1
ATOM 824 N N . VAL A 1 102 ? -3.236 -7.132 3.548 1.00 95.44 102 VAL A N 1
ATOM 825 C CA . VAL A 1 102 ? -3.659 -8.082 2.511 1.00 95.44 102 VAL A CA 1
ATOM 826 C C . VAL A 1 102 ? -3.029 -7.713 1.169 1.00 95.44 102 VAL A C 1
ATOM 828 O O . VAL A 1 102 ? -2.967 -6.537 0.817 1.00 95.44 102 VAL A O 1
ATOM 831 N N . LEU A 1 103 ? -2.574 -8.719 0.419 1.00 94.50 103 LEU A N 1
ATOM 832 C CA . LEU A 1 103 ? -2.093 -8.561 -0.953 1.00 94.50 103 LEU A CA 1
ATOM 833 C C . LEU A 1 103 ? -3.217 -8.868 -1.949 1.00 94.50 103 LEU A C 1
ATOM 835 O O . LEU A 1 103 ? -3.924 -9.865 -1.812 1.00 94.50 103 LEU A O 1
ATOM 839 N N . PHE A 1 104 ? -3.325 -8.048 -2.985 1.00 94.56 104 PHE A N 1
ATOM 840 C CA . PHE A 1 104 ? -4.143 -8.276 -4.168 1.00 94.56 104 PHE A CA 1
ATOM 841 C C . PHE A 1 104 ? -3.239 -8.282 -5.401 1.00 94.56 104 PHE A C 1
ATOM 843 O O . PHE A 1 104 ? -2.306 -7.481 -5.472 1.00 94.56 104 PHE A O 1
ATOM 850 N N . ILE A 1 105 ? -3.526 -9.165 -6.354 1.00 93.31 105 ILE A N 1
ATOM 851 C CA . ILE A 1 105 ? -2.874 -9.220 -7.671 1.00 93.31 105 ILE A CA 1
ATOM 852 C C . ILE A 1 105 ? -3.982 -9.086 -8.714 1.00 93.31 105 ILE A C 1
ATOM 854 O O . ILE A 1 105 ? -4.903 -9.902 -8.693 1.00 93.31 105 ILE A O 1
ATOM 858 N N . ASP A 1 106 ? -3.925 -8.059 -9.566 1.00 92.38 106 ASP A N 1
ATOM 859 C CA . ASP A 1 106 ? -4.975 -7.709 -10.540 1.00 92.38 106 ASP A CA 1
ATOM 860 C C . ASP A 1 106 ? -6.380 -7.743 -9.914 1.00 92.38 106 ASP A C 1
ATOM 862 O O . ASP A 1 106 ? -7.276 -8.464 -10.354 1.00 92.38 106 ASP A O 1
ATOM 866 N N . ASP A 1 107 ? -6.543 -7.022 -8.802 1.00 93.00 107 ASP A N 1
ATOM 867 C CA . ASP A 1 107 ? -7.769 -6.974 -7.990 1.00 93.00 107 ASP A CA 1
ATOM 868 C C . ASP A 1 107 ? -8.210 -8.287 -7.320 1.00 93.00 107 ASP A C 1
ATOM 870 O O . ASP A 1 107 ? -9.174 -8.294 -6.549 1.00 93.00 107 ASP A O 1
ATOM 874 N N . VAL A 1 108 ? -7.486 -9.390 -7.510 1.00 95.00 108 VAL A N 1
ATOM 875 C CA . VAL A 1 108 ? -7.773 -10.671 -6.859 1.00 95.00 108 VAL A CA 1
ATOM 876 C C . VAL A 1 108 ? -7.063 -10.751 -5.512 1.00 95.00 108 VAL A C 1
ATOM 878 O O . VAL A 1 108 ? -5.831 -10.790 -5.437 1.00 95.00 108 VAL A O 1
ATOM 881 N N . GLN A 1 109 ? -7.850 -10.832 -4.437 1.00 96.62 109 GLN A N 1
ATOM 882 C CA . GLN A 1 109 ? -7.339 -11.023 -3.081 1.00 96.62 109 GLN A CA 1
ATOM 883 C C . GLN A 1 109 ? -6.543 -12.330 -2.974 1.00 96.62 109 GLN A C 1
ATOM 885 O O . GLN A 1 109 ? -7.050 -13.407 -3.293 1.00 96.62 109 GLN A O 1
ATOM 890 N N . GLN A 1 110 ? -5.311 -12.241 -2.483 1.00 96.56 110 GLN A N 1
ATOM 891 C CA . GLN A 1 110 ? -4.461 -13.400 -2.244 1.00 96.56 110 GLN A CA 1
ATOM 892 C C . GLN A 1 110 ? -4.776 -14.057 -0.884 1.00 96.56 110 GLN A C 1
ATOM 894 O O . GLN A 1 110 ? -5.219 -13.380 0.050 1.00 96.56 110 GLN A O 1
ATOM 899 N N . PRO A 1 111 ? -4.584 -15.382 -0.748 1.00 96.44 111 PRO A N 1
ATOM 900 C CA . PRO A 1 111 ? -5.013 -16.123 0.439 1.00 96.44 111 PRO A CA 1
ATOM 901 C C . PRO A 1 111 ? -4.143 -15.875 1.679 1.00 96.44 111 PRO A C 1
ATOM 903 O O . PRO A 1 111 ? -4.625 -16.047 2.798 1.00 96.44 111 PRO A O 1
ATOM 906 N N . VAL A 1 112 ? -2.874 -15.490 1.508 1.00 96.69 112 VAL A N 1
ATOM 907 C CA . VAL A 1 112 ? -1.950 -15.219 2.616 1.00 96.69 112 VAL A CA 1
ATOM 908 C C . VAL A 1 112 ? -1.909 -13.722 2.901 1.00 96.69 112 VAL A C 1
ATOM 910 O O . VAL A 1 112 ? -1.608 -12.913 2.025 1.00 96.69 112 VAL A O 1
ATOM 913 N N . TYR A 1 113 ? -2.158 -13.368 4.159 1.00 95.44 113 TYR A N 1
ATOM 914 C CA . TYR A 1 113 ? -2.153 -11.998 4.662 1.00 95.44 113 TYR A CA 1
ATOM 915 C C . TYR A 1 113 ? -1.479 -11.933 6.037 1.00 95.44 113 TYR A C 1
ATOM 917 O O . TYR A 1 113 ? -1.370 -12.938 6.743 1.00 95.44 113 TYR A O 1
ATOM 925 N N . ILE A 1 114 ? -1.024 -10.743 6.427 1.00 96.00 114 ILE A N 1
ATOM 926 C CA . ILE A 1 114 ? -0.483 -10.490 7.767 1.00 96.00 114 ILE A CA 1
ATOM 927 C C . ILE A 1 114 ? -1.631 -10.036 8.668 1.00 96.00 114 ILE A C 1
ATOM 929 O O . ILE A 1 114 ? -2.493 -9.269 8.242 1.00 96.00 114 ILE A O 1
ATOM 933 N N . SER A 1 115 ? -1.648 -10.500 9.916 1.00 95.25 115 SER A N 1
ATOM 934 C CA . SER A 1 115 ? -2.663 -10.141 10.909 1.00 95.25 115 SER A CA 1
ATOM 935 C C . SER A 1 115 ? -2.031 -9.833 12.263 1.00 95.25 115 SER A C 1
ATOM 937 O O . SER A 1 115 ? -0.884 -10.205 12.515 1.00 95.25 115 SER A O 1
ATOM 939 N N . GLY A 1 116 ? -2.789 -9.176 13.14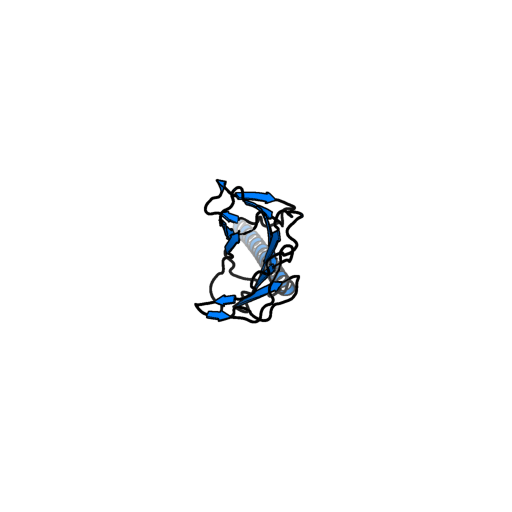2 1.00 94.44 116 GLY A N 1
ATOM 940 C CA . GLY A 1 116 ? -2.337 -8.836 14.491 1.00 94.44 116 GLY A CA 1
ATOM 941 C C . GLY A 1 116 ? -1.456 -7.589 14.559 1.00 94.44 116 GLY A C 1
ATOM 942 O O . GLY A 1 116 ? -0.774 -7.397 15.563 1.00 94.44 116 GLY A O 1
ATOM 943 N N . ILE A 1 117 ? -1.483 -6.747 13.523 1.00 94.75 117 ILE A N 1
ATOM 944 C CA . ILE A 1 117 ? -0.797 -5.452 13.499 1.00 94.75 117 ILE A CA 1
ATOM 945 C C . ILE A 1 117 ? -1.516 -4.512 14.472 1.00 94.75 117 ILE A C 1
ATOM 947 O O . ILE A 1 117 ? -2.716 -4.282 14.327 1.00 94.75 117 ILE A O 1
ATOM 951 N N . LYS A 1 118 ? -0.799 -3.986 15.470 1.00 93.00 118 LYS A N 1
ATOM 952 C CA . LYS A 1 118 ? -1.347 -3.048 16.475 1.00 93.00 118 LYS A CA 1
ATOM 953 C C . LYS A 1 118 ? -0.679 -1.679 16.425 1.00 93.00 118 LYS A C 1
ATOM 955 O O . LYS A 1 118 ? -1.146 -0.723 17.038 1.00 93.00 118 LYS A O 1
ATOM 960 N N . GLU A 1 119 ? 0.446 -1.602 15.735 1.00 92.81 119 GLU A N 1
ATOM 961 C CA . GLU A 1 119 ? 1.275 -0.428 15.591 1.00 92.81 119 GLU A CA 1
ATOM 962 C C . GLU A 1 119 ? 0.956 0.314 14.295 1.00 92.81 119 GLU A C 1
ATOM 964 O O . GLU A 1 119 ? 0.414 -0.228 13.333 1.00 92.81 119 GLU A O 1
ATOM 969 N N . LYS A 1 120 ? 1.370 1.579 14.256 1.00 89.19 120 LYS A N 1
ATOM 970 C CA . LYS A 1 120 ? 1.347 2.383 13.037 1.00 89.19 120 LYS A CA 1
ATOM 971 C C . LYS A 1 120 ? 2.231 1.756 11.951 1.00 89.19 120 LYS A C 1
ATOM 973 O O . LYS A 1 120 ? 3.361 1.346 12.226 1.00 89.19 120 LYS A O 1
ATOM 978 N N . VAL A 1 121 ? 1.750 1.757 10.714 1.00 91.12 121 VAL A N 1
ATOM 979 C CA . VAL A 1 121 ? 2.427 1.134 9.567 1.00 91.12 121 VAL A CA 1
ATOM 980 C C . VAL A 1 121 ? 3.078 2.198 8.688 1.00 91.12 121 VAL A C 1
ATOM 982 O O . VAL A 1 121 ? 2.636 3.345 8.621 1.00 91.12 121 VAL A O 1
ATOM 985 N N . ARG A 1 122 ? 4.156 1.832 7.997 1.00 91.31 122 ARG A N 1
ATOM 986 C CA . ARG A 1 122 ? 4.740 2.618 6.908 1.00 91.31 122 ARG A CA 1
ATOM 987 C C . ARG A 1 122 ? 5.020 1.680 5.745 1.00 91.31 122 ARG A C 1
ATOM 989 O O . ARG A 1 122 ? 5.677 0.662 5.941 1.00 91.31 122 ARG A O 1
ATOM 996 N N . PHE A 1 123 ? 4.554 2.034 4.552 1.00 89.94 123 PHE A N 1
ATOM 997 C CA . PHE A 1 123 ? 4.898 1.274 3.357 1.00 89.94 123 PHE A CA 1
ATOM 998 C C . PHE A 1 123 ? 6.284 1.652 2.840 1.00 89.94 123 PHE A C 1
ATOM 1000 O O . PHE A 1 123 ? 6.617 2.833 2.692 1.00 89.94 123 PHE A O 1
ATOM 1007 N N . ILE A 1 124 ? 7.070 0.619 2.559 1.00 88.31 124 ILE A N 1
ATOM 1008 C CA . ILE A 1 124 ? 8.413 0.685 1.993 1.00 88.31 124 ILE A CA 1
ATOM 1009 C C . ILE A 1 124 ? 8.438 -0.315 0.843 1.00 88.31 124 ILE A C 1
ATOM 1011 O O . ILE A 1 124 ? 7.951 -1.434 1.000 1.00 88.31 124 ILE A O 1
ATOM 1015 N N . THR A 1 125 ? 8.991 0.079 -0.298 1.00 85.62 125 THR A N 1
ATOM 1016 C CA . THR A 1 125 ? 9.190 -0.828 -1.428 1.00 85.62 125 THR A CA 1
ATOM 1017 C C . THR A 1 125 ? 10.590 -0.675 -2.008 1.00 85.62 125 THR A C 1
ATOM 1019 O O . THR A 1 125 ? 11.199 0.400 -1.947 1.00 85.62 125 THR A O 1
ATOM 1022 N N . THR A 1 126 ? 11.107 -1.774 -2.546 1.00 83.88 126 THR A N 1
ATOM 1023 C CA . THR A 1 126 ? 12.378 -1.818 -3.262 1.00 83.88 126 THR A CA 1
ATOM 1024 C C . THR A 1 126 ? 12.090 -1.827 -4.755 1.00 83.88 126 THR A C 1
ATOM 1026 O O . THR A 1 126 ? 11.351 -2.667 -5.259 1.00 83.88 126 THR A O 1
ATOM 1029 N N . LEU A 1 127 ? 12.683 -0.876 -5.461 1.00 81.38 127 LEU A N 1
ATOM 1030 C CA . LEU A 1 127 ? 12.554 -0.685 -6.890 1.00 81.38 127 LEU A CA 1
ATOM 1031 C C . LEU A 1 127 ? 13.601 -1.541 -7.610 1.00 81.38 127 LEU A C 1
ATOM 1033 O O . LEU A 1 127 ? 14.798 -1.246 -7.558 1.00 81.38 127 LEU A O 1
ATOM 1037 N N . THR A 1 128 ? 13.143 -2.615 -8.248 1.00 75.69 128 THR A N 1
ATOM 1038 C CA . THR A 1 128 ? 13.979 -3.539 -9.030 1.00 75.69 128 THR A CA 1
ATOM 1039 C C . THR A 1 128 ? 13.874 -3.266 -10.534 1.00 75.69 128 THR A C 1
ATOM 1041 O O . THR A 1 128 ? 14.884 -3.315 -11.230 1.00 75.69 128 THR A O 1
ATOM 1044 N N . CYS A 1 129 ? 12.685 -2.904 -11.024 1.00 73.19 129 CYS A N 1
ATOM 1045 C CA . CYS A 1 129 ? 12.392 -2.598 -12.429 1.00 73.19 129 CYS A CA 1
ATOM 1046 C C . CYS A 1 129 ? 12.778 -1.163 -12.827 1.00 73.19 129 CYS A C 1
ATOM 1048 O O . CYS A 1 129 ? 12.926 -0.303 -11.960 1.00 73.19 129 CYS A O 1
ATOM 1050 N N . HIS A 1 130 ? 12.917 -0.895 -14.134 1.00 75.19 130 HIS A N 1
ATOM 1051 C CA . HIS A 1 130 ? 13.353 0.410 -14.655 1.00 75.19 130 HIS A CA 1
ATOM 1052 C C . HIS A 1 130 ? 12.396 1.551 -14.268 1.00 75.19 130 HIS A C 1
ATOM 1054 O O . HIS A 1 130 ? 12.842 2.628 -13.859 1.00 75.19 130 HIS A O 1
ATOM 1060 N N . PHE A 1 131 ? 11.084 1.292 -14.306 1.00 79.69 131 PHE A N 1
ATOM 1061 C CA . PHE A 1 131 ? 10.081 2.225 -13.805 1.00 79.69 131 PHE A CA 1
ATOM 1062 C C . PHE A 1 131 ? 8.929 1.532 -13.072 1.00 79.69 131 PHE A C 1
ATOM 1064 O O . PHE A 1 131 ? 8.522 0.415 -13.389 1.00 79.69 131 PHE A O 1
ATOM 1071 N N . LEU A 1 132 ? 8.400 2.220 -12.062 1.00 83.88 132 LEU A N 1
ATOM 1072 C CA . LEU A 1 132 ? 7.304 1.771 -11.205 1.00 83.88 132 LEU A CA 1
ATOM 1073 C C . LEU A 1 132 ? 6.228 2.843 -11.173 1.00 83.88 132 LEU A C 1
ATOM 1075 O O . LEU A 1 132 ? 6.521 4.006 -10.892 1.00 83.88 132 LEU A O 1
ATOM 1079 N N . THR A 1 133 ? 4.982 2.455 -11.415 1.00 84.00 133 THR A N 1
ATOM 1080 C CA . THR A 1 133 ? 3.842 3.341 -11.162 1.00 84.00 133 THR A CA 1
ATOM 1081 C C . THR A 1 133 ? 3.297 3.044 -9.775 1.00 84.00 133 THR A C 1
ATOM 1083 O O . THR A 1 133 ? 3.073 1.882 -9.442 1.00 84.00 133 THR A O 1
ATOM 1086 N N . ILE A 1 134 ? 3.114 4.086 -8.966 1.00 83.69 134 ILE A N 1
ATOM 1087 C CA . ILE A 1 134 ? 2.540 4.012 -7.626 1.00 83.69 134 ILE A CA 1
ATOM 1088 C C . ILE A 1 134 ? 1.286 4.867 -7.552 1.00 83.69 134 ILE A C 1
ATOM 1090 O O . ILE A 1 134 ? 1.311 6.056 -7.879 1.00 83.69 134 ILE A O 1
ATOM 1094 N N . THR A 1 135 ? 0.242 4.276 -6.989 1.00 82.50 135 THR A N 1
ATOM 1095 C CA . THR A 1 135 ? -0.980 4.959 -6.581 1.00 82.50 135 THR A CA 1
ATOM 1096 C C . THR A 1 135 ? -1.206 4.680 -5.103 1.00 82.50 135 THR A C 1
ATOM 1098 O O . THR A 1 135 ? -1.124 3.536 -4.657 1.00 82.50 135 THR A O 1
ATOM 1101 N N . THR A 1 136 ? -1.496 5.715 -4.318 1.00 73.06 136 THR A N 1
ATOM 1102 C CA . THR A 1 136 ? -1.959 5.524 -2.938 1.00 73.06 136 THR A CA 1
ATOM 1103 C C . THR A 1 136 ? -3.350 6.091 -2.795 1.00 73.06 136 THR A C 1
ATOM 1105 O O . THR A 1 136 ? -3.591 7.245 -3.154 1.00 73.06 136 THR A O 1
ATOM 1108 N N . SER A 1 137 ? -4.240 5.316 -2.200 1.00 71.88 137 SER A N 1
ATOM 1109 C CA . SER A 1 137 ? -5.567 5.767 -1.816 1.00 71.88 137 SER A CA 1
ATOM 1110 C C . SER A 1 137 ? -5.765 5.502 -0.330 1.00 71.88 137 SER A C 1
ATOM 1112 O O . SER A 1 137 ? -5.266 4.532 0.245 1.00 71.88 137 SER A O 1
ATOM 1114 N N . ASN A 1 138 ? -6.480 6.414 0.318 1.00 66.06 138 ASN A N 1
ATOM 1115 C CA . ASN A 1 138 ? -6.941 6.232 1.678 1.00 66.06 138 ASN A CA 1
ATOM 1116 C C . ASN A 1 138 ? -8.463 6.149 1.664 1.00 66.06 138 ASN A C 1
ATOM 1118 O O . ASN A 1 138 ? -9.160 7.054 1.206 1.00 66.06 138 ASN A O 1
ATOM 1122 N N . PHE A 1 139 ? -8.983 5.044 2.172 1.00 60.44 139 PHE A N 1
ATOM 1123 C CA . PHE A 1 139 ? -10.393 4.883 2.440 1.00 60.44 139 PHE A CA 1
ATOM 1124 C C . PHE A 1 139 ? -10.567 4.954 3.949 1.00 60.44 139 PHE A C 1
ATOM 1126 O O . PHE A 1 139 ? -10.118 4.088 4.687 1.00 60.44 139 PHE A O 1
ATOM 1133 N N . ILE A 1 140 ? -11.204 6.007 4.441 1.00 57.41 140 ILE A N 1
ATOM 1134 C CA . ILE A 1 140 ? -11.678 5.997 5.823 1.00 57.41 140 ILE A CA 1
ATOM 1135 C C . ILE A 1 140 ? -12.990 5.207 5.768 1.00 57.41 140 ILE A C 1
ATOM 1137 O O . ILE A 1 140 ? -13.961 5.745 5.221 1.00 57.41 140 ILE A O 1
ATOM 1141 N N . PRO A 1 141 ? -13.049 3.941 6.240 1.00 45.81 141 PRO A N 1
ATOM 1142 C CA . PRO A 1 141 ? -14.313 3.231 6.288 1.00 45.81 141 PRO A CA 1
ATOM 1143 C C . PRO A 1 141 ? -15.319 4.069 7.077 1.00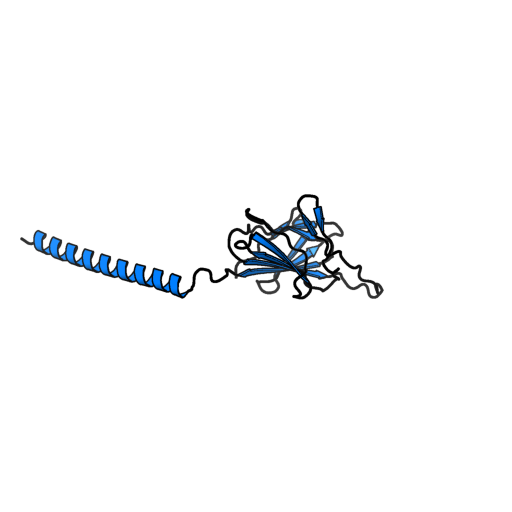 45.81 141 PRO A C 1
ATOM 1145 O O . PRO A 1 141 ? -14.935 4.759 8.025 1.00 45.81 141 PRO A O 1
ATOM 1148 N N . PRO A 1 142 ? -16.606 4.058 6.695 1.00 44.28 142 PRO A N 1
ATOM 1149 C CA . PRO A 1 142 ? -17.643 4.800 7.394 1.00 44.28 142 PRO A CA 1
ATOM 1150 C C . PRO A 1 142 ? -17.924 4.168 8.767 1.00 44.28 142 PRO A C 1
ATOM 1152 O O . PRO A 1 142 ? -18.975 3.583 9.001 1.00 44.28 142 PRO A O 1
ATOM 1155 N N . ALA A 1 143 ? -16.985 4.318 9.696 1.00 47.28 143 ALA A N 1
ATOM 1156 C CA . ALA A 1 143 ? -17.161 4.149 11.130 1.00 47.28 143 ALA A CA 1
ATOM 1157 C C . ALA A 1 143 ? -17.085 5.511 11.848 1.00 47.28 143 ALA A C 1
ATOM 1159 O O . ALA A 1 143 ? -16.746 5.607 13.018 1.00 47.28 143 ALA A O 1
ATOM 1160 N N . ILE A 1 144 ? -17.502 6.573 11.155 1.00 50.69 144 ILE A N 1
ATOM 1161 C CA . ILE A 1 144 ? -18.437 7.548 11.714 1.00 50.69 144 ILE A CA 1
ATOM 1162 C C . ILE A 1 144 ? -19.539 7.645 10.667 1.00 50.69 144 ILE A C 1
ATOM 1164 O O . ILE A 1 144 ? -19.327 8.217 9.599 1.00 50.69 144 ILE A O 1
ATOM 1168 N N . SER A 1 145 ? -20.703 7.039 10.918 1.00 50.72 145 SER A N 1
ATOM 1169 C CA . SER A 1 145 ? -21.869 7.267 10.061 1.00 50.72 145 SER A CA 1
ATOM 1170 C C . SER A 1 145 ? -22.015 8.778 9.868 1.00 50.72 145 SER A C 1
ATOM 1172 O O . SER A 1 145 ? -22.029 9.533 10.838 1.00 50.72 145 SER A O 1
ATOM 1174 N N . THR A 1 146 ? -22.095 9.252 8.629 1.00 46.19 146 THR A N 1
ATOM 1175 C CA . THR A 1 146 ? -22.298 10.675 8.318 1.00 46.19 146 THR A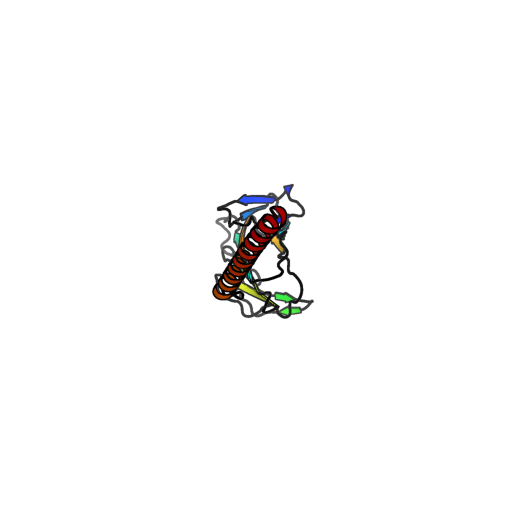 CA 1
ATOM 1176 C C . THR A 1 146 ? -23.560 11.230 8.980 1.00 46.19 146 THR A C 1
ATOM 1178 O O . THR A 1 146 ? -23.658 12.437 9.193 1.00 46.19 146 THR A O 1
ATOM 1181 N N . THR A 1 147 ? -24.488 10.355 9.386 1.00 50.62 147 THR A N 1
ATOM 1182 C CA . THR A 1 147 ? -25.592 10.671 10.293 1.00 50.62 147 THR A CA 1
ATOM 1183 C C . THR A 1 147 ? -25.090 11.122 11.667 1.00 50.62 147 THR A C 1
ATOM 1185 O O . THR A 1 147 ? -25.496 12.186 12.103 1.00 50.62 147 THR A O 1
ATOM 1188 N N . LEU A 1 148 ? -24.163 10.403 12.315 1.00 51.38 148 LEU A N 1
ATOM 1189 C CA . LEU A 1 148 ? -23.566 10.779 13.609 1.00 51.38 148 LEU A CA 1
ATOM 1190 C C . LEU A 1 148 ? -22.776 12.088 13.529 1.00 51.38 148 LEU A C 1
ATOM 1192 O O . LEU A 1 148 ? -22.952 12.944 14.390 1.00 51.38 148 LEU A O 1
ATOM 1196 N N . LEU A 1 149 ? -21.955 12.280 12.489 1.00 53.84 149 LEU A N 1
ATOM 1197 C CA . LEU A 1 149 ? -21.187 13.520 12.322 1.00 53.84 149 LEU A CA 1
ATOM 1198 C C . LEU A 1 149 ? -22.120 14.717 12.051 1.00 53.84 149 LEU A C 1
ATOM 1200 O O . LEU A 1 149 ? -21.949 15.773 12.655 1.00 53.84 149 LEU A O 1
ATOM 1204 N N . ARG A 1 150 ? -23.162 14.544 11.215 1.00 56.88 150 ARG A N 1
ATOM 1205 C CA . ARG A 1 150 ? -24.216 15.559 11.020 1.00 56.88 150 ARG A CA 1
ATOM 1206 C C . ARG A 1 150 ? -24.974 15.846 12.309 1.00 56.88 150 ARG A C 1
ATOM 1208 O O . ARG A 1 150 ? -25.164 17.013 12.615 1.00 56.88 150 ARG A O 1
ATOM 1215 N N . THR A 1 151 ? -25.373 14.822 13.066 1.00 62.91 151 THR A N 1
ATOM 1216 C CA . THR A 1 151 ? -26.060 14.993 14.353 1.00 62.91 151 THR A CA 1
ATOM 1217 C C . THR A 1 151 ? -25.182 15.765 15.338 1.00 62.91 151 THR A C 1
ATOM 1219 O O . THR A 1 151 ? -25.673 16.682 15.992 1.00 62.91 151 THR A O 1
ATOM 1222 N N . T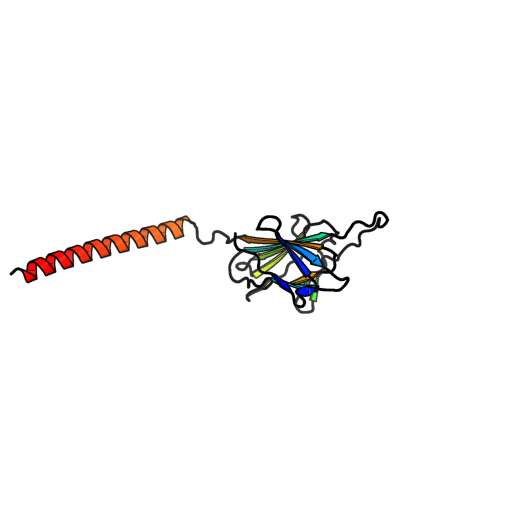YR A 1 152 ? -23.882 15.464 15.393 1.00 67.56 152 TYR A N 1
ATOM 1223 C CA . TYR A 1 152 ? -22.934 16.141 16.277 1.00 67.56 152 TYR A CA 1
ATOM 1224 C C . TYR A 1 152 ? -22.739 17.616 15.903 1.00 67.56 152 TYR A C 1
ATOM 1226 O O . TYR A 1 152 ? -22.800 18.475 16.779 1.00 67.56 152 TYR A O 1
ATOM 1234 N N . PHE A 1 153 ? -22.600 17.932 14.610 1.00 71.94 153 PHE A N 1
ATOM 1235 C CA . PHE A 1 153 ? -22.541 19.322 14.147 1.00 71.94 153 PHE A CA 1
ATOM 1236 C C . PHE A 1 153 ? -23.853 20.072 14.400 1.00 71.94 153 PHE A C 1
ATOM 1238 O O . PHE A 1 153 ? -23.819 21.177 14.927 1.00 71.94 153 PHE A O 1
ATOM 1245 N N . THR A 1 154 ? -25.015 19.455 14.151 1.00 75.56 154 THR A N 1
ATOM 1246 C CA . THR A 1 154 ? -26.309 20.104 14.433 1.00 75.56 154 THR A CA 1
ATOM 1247 C C . THR A 1 154 ? -26.553 20.340 15.925 1.00 75.56 154 THR A C 1
ATOM 1249 O O . THR A 1 154 ? -27.128 21.362 16.288 1.00 75.56 154 THR A O 1
ATOM 1252 N N . LEU A 1 155 ? -26.111 19.428 16.802 1.00 73.38 155 LEU A N 1
ATOM 1253 C CA . LEU A 1 155 ? -26.181 19.604 18.258 1.00 73.38 155 LEU A CA 1
ATOM 1254 C C . LEU A 1 155 ? -25.248 20.723 18.726 1.00 73.38 155 LEU A C 1
ATOM 1256 O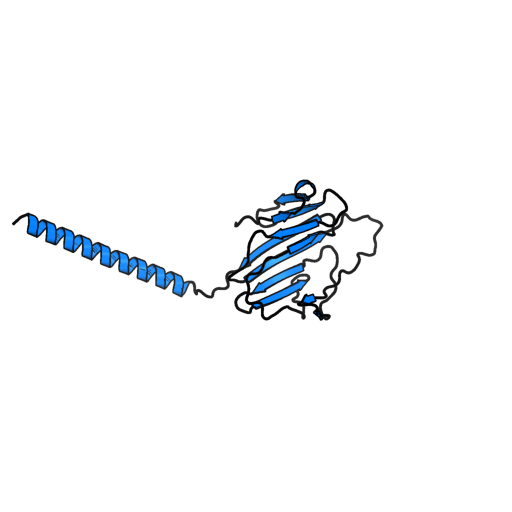 O . LEU A 1 155 ? -25.615 21.497 19.604 1.00 73.38 155 LEU A O 1
ATOM 1260 N N . PHE A 1 156 ? -24.060 20.820 18.129 1.00 75.88 156 PHE A N 1
ATOM 1261 C CA . PHE A 1 156 ? -23.106 21.882 18.421 1.00 75.88 156 PHE A CA 1
ATOM 1262 C C . PHE A 1 156 ? -23.621 23.258 17.969 1.00 75.88 156 PHE A C 1
ATOM 1264 O O . PHE A 1 156 ? -23.572 24.205 18.750 1.00 75.88 156 PHE A O 1
ATOM 1271 N N . ASP A 1 157 ? -24.199 23.358 16.769 1.00 79.19 157 ASP A N 1
ATOM 1272 C CA . ASP A 1 157 ? -24.795 24.599 16.256 1.00 79.19 157 ASP A CA 1
ATOM 1273 C C . ASP A 1 157 ? -25.999 25.053 17.099 1.00 79.19 157 ASP A C 1
ATOM 1275 O O . ASP A 1 157 ? -26.133 26.242 17.396 1.00 79.19 157 ASP A O 1
ATOM 1279 N N . ALA A 1 158 ? -26.847 24.116 17.540 1.00 79.94 158 ALA A N 1
ATOM 1280 C CA . ALA A 1 158 ? -27.960 24.412 18.443 1.00 79.94 158 ALA A CA 1
ATOM 1281 C C . ALA A 1 158 ? -27.467 24.931 19.807 1.00 79.94 158 ALA A C 1
ATOM 1283 O O . ALA A 1 158 ? -27.963 25.943 20.297 1.00 79.94 158 ALA A O 1
ATOM 1284 N N . LEU A 1 159 ? -26.438 24.296 20.380 1.00 77.50 159 LEU A N 1
ATOM 1285 C CA . LEU A 1 159 ? -25.830 24.722 21.644 1.00 77.50 159 LEU A CA 1
ATOM 1286 C C . LEU A 1 159 ? -25.206 26.125 21.539 1.00 77.50 159 LEU A C 1
ATOM 1288 O O . LEU A 1 159 ? -25.318 26.928 22.465 1.00 77.50 159 LEU A O 1
ATOM 1292 N N . LEU A 1 160 ? -24.557 26.436 20.411 1.00 79.38 160 LEU A N 1
ATOM 1293 C CA . LEU A 1 160 ? -23.994 27.762 20.150 1.00 79.38 160 LEU A CA 1
ATOM 1294 C C . LEU A 1 160 ? -25.080 28.831 19.976 1.00 79.38 160 LEU A C 1
ATOM 1296 O O . LEU A 1 160 ? -24.910 29.948 20.470 1.00 79.38 160 LEU A O 1
ATOM 1300 N N . ALA A 1 161 ? -26.193 28.504 19.315 1.00 82.88 161 ALA A N 1
ATOM 1301 C CA . ALA A 1 161 ? -27.326 29.413 19.164 1.00 82.88 161 ALA A CA 1
ATOM 1302 C C . ALA A 1 161 ? -27.976 29.738 20.519 1.00 82.88 161 ALA A C 1
ATOM 1304 O O . ALA A 1 161 ? -28.188 30.913 20.828 1.00 82.88 161 ALA A O 1
ATOM 1305 N N . ASP A 1 162 ? -28.213 28.725 21.356 1.00 83.56 162 ASP A N 1
ATOM 1306 C CA . ASP A 1 162 ? -28.765 28.905 22.702 1.00 83.56 162 ASP A CA 1
ATOM 1307 C C . ASP A 1 162 ? -27.828 29.735 23.590 1.00 83.56 162 ASP A C 1
ATOM 1309 O O . ASP A 1 162 ? -28.271 30.658 24.283 1.00 83.56 162 ASP A O 1
ATOM 1313 N N . LEU A 1 163 ? -26.517 29.474 23.531 1.00 79.56 163 LEU A N 1
ATOM 1314 C CA . LEU A 1 163 ? -25.517 30.258 24.256 1.00 79.56 163 LEU A CA 1
ATOM 1315 C C . LEU A 1 163 ? -25.542 31.732 23.827 1.00 79.56 163 LEU A C 1
ATOM 1317 O O . LEU A 1 163 ? -25.555 32.620 24.677 1.00 79.56 163 LEU A O 1
ATOM 1321 N N . PHE A 1 164 ? -25.606 32.001 22.522 1.00 82.19 164 PHE A N 1
ATOM 1322 C CA . PHE A 1 164 ? -25.643 33.357 21.976 1.00 82.19 164 PHE A CA 1
ATOM 1323 C C . PHE A 1 164 ? -26.901 34.131 22.391 1.00 82.19 164 PHE A C 1
ATOM 1325 O O . PHE A 1 164 ? -26.799 35.286 22.814 1.00 82.19 164 PHE A O 1
ATOM 1332 N N . VAL A 1 165 ? -28.077 33.497 22.335 1.00 80.12 165 VAL A N 1
ATOM 1333 C CA . VAL A 1 165 ? -29.340 34.093 22.809 1.00 80.12 165 VAL A CA 1
ATOM 1334 C C . VAL A 1 165 ? -29.257 34.411 24.302 1.00 80.12 165 VAL A C 1
ATOM 1336 O O . VAL A 1 165 ? -29.652 35.497 24.730 1.00 80.12 165 VAL A O 1
ATOM 1339 N N . THR A 1 166 ? -28.691 33.500 25.094 1.00 77.31 166 THR A N 1
ATOM 1340 C CA . THR A 1 166 ? -28.520 33.686 26.540 1.00 77.31 166 THR A CA 1
ATOM 1341 C C . THR A 1 166 ? -27.602 34.875 26.838 1.00 77.31 166 THR A C 1
ATOM 1343 O O . THR A 1 166 ? -27.943 35.719 27.666 1.00 77.31 166 THR A O 1
ATOM 1346 N N . THR A 1 167 ? -26.483 35.013 26.122 1.00 79.31 167 THR A N 1
ATOM 1347 C CA . THR A 1 167 ? -25.573 36.162 26.254 1.00 79.31 167 THR A CA 1
ATOM 1348 C C . THR A 1 167 ? -26.249 37.479 25.880 1.00 79.31 167 THR A C 1
ATOM 1350 O O . THR A 1 167 ? -26.139 38.447 26.626 1.00 79.31 167 THR A O 1
ATOM 1353 N N . GLN A 1 168 ? -27.019 37.524 24.787 1.00 78.62 168 GLN A N 1
ATOM 1354 C CA . GLN A 1 168 ? -27.780 38.725 24.414 1.00 78.62 168 GLN A CA 1
ATOM 1355 C C . GLN A 1 168 ? -28.822 39.116 25.468 1.00 78.62 168 GLN A C 1
ATOM 1357 O O . GLN A 1 168 ? -29.031 40.307 25.724 1.00 78.62 168 GLN A O 1
ATOM 1362 N N . ALA A 1 169 ? -29.475 38.130 26.087 1.00 74.56 169 ALA A N 1
ATOM 1363 C CA . ALA A 1 169 ? -30.406 38.363 27.183 1.00 74.56 169 ALA A CA 1
ATOM 1364 C C . ALA A 1 169 ? -29.681 38.942 28.408 1.00 74.56 169 ALA A C 1
ATOM 1366 O O . ALA A 1 169 ? -30.142 39.939 28.962 1.00 74.56 169 ALA A O 1
ATOM 1367 N N . PHE A 1 170 ? -28.519 38.396 28.782 1.00 71.19 170 PHE A N 1
ATOM 1368 C CA . PHE A 1 170 ? -27.681 38.945 29.853 1.00 71.19 170 PHE A CA 1
ATOM 1369 C C . PHE A 1 170 ? -27.197 40.365 29.554 1.00 71.19 170 PHE A C 1
ATOM 1371 O O . PHE A 1 170 ? -27.306 41.218 30.428 1.00 71.19 170 PHE A O 1
ATOM 1378 N N . ASP A 1 171 ? -26.739 40.655 28.336 1.00 79.81 171 ASP A N 1
ATOM 1379 C CA . ASP A 1 171 ? -26.311 42.002 27.935 1.00 79.81 171 ASP A CA 1
ATOM 1380 C C . ASP A 1 171 ? -27.468 43.005 27.977 1.00 79.81 171 ASP A C 1
ATOM 1382 O O . ASP A 1 171 ? -27.295 44.156 28.381 1.00 79.81 171 ASP A O 1
ATOM 1386 N N . SER A 1 172 ? -28.669 42.574 27.584 1.00 77.56 172 SER A N 1
ATOM 1387 C CA . SER A 1 172 ? -29.882 43.395 27.645 1.00 77.56 172 SER A CA 1
ATOM 1388 C C . SER A 1 172 ? -30.305 43.668 29.089 1.00 77.56 172 SER A C 1
ATOM 1390 O O . SER A 1 172 ? -30.652 44.799 29.426 1.00 77.56 172 SER A O 1
ATOM 1392 N N . ILE A 1 173 ? -30.220 42.656 29.958 1.00 71.56 173 ILE A N 1
ATOM 1393 C CA . ILE A 1 173 ? -30.485 42.769 31.396 1.00 71.56 173 ILE A CA 1
ATOM 1394 C C . ILE A 1 173 ? -29.429 43.661 32.071 1.00 71.56 173 ILE A C 1
ATOM 1396 O O . ILE A 1 173 ? -29.781 44.554 32.836 1.00 71.56 173 ILE A O 1
ATOM 1400 N N . ALA A 1 174 ? -28.147 43.488 31.751 1.00 69.75 174 ALA A N 1
ATOM 1401 C CA . ALA A 1 174 ? -27.052 44.305 32.269 1.00 69.75 174 ALA A CA 1
ATOM 1402 C C . ALA A 1 174 ?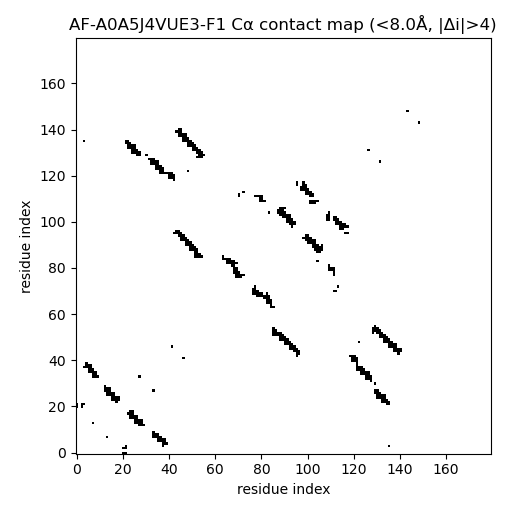 -27.184 45.776 31.842 1.00 69.75 174 ALA A C 1
ATOM 1404 O O . ALA A 1 174 ? -27.023 46.665 32.676 1.00 69.75 174 ALA A O 1
ATOM 1405 N N . LYS A 1 175 ? -27.560 46.043 30.581 1.00 74.50 175 LYS A N 1
ATOM 1406 C CA . LYS A 1 175 ? -27.898 47.396 30.101 1.00 74.50 175 LYS A CA 1
ATOM 1407 C C . LYS A 1 175 ? -29.112 47.983 30.8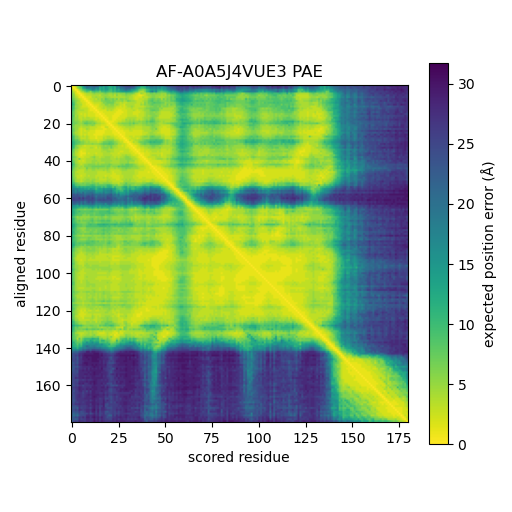19 1.00 74.50 175 LYS A C 1
ATOM 1409 O O . LYS A 1 175 ? -29.123 49.173 31.124 1.00 74.50 175 LYS A O 1
ATOM 1414 N N . ALA A 1 176 ? -30.131 47.171 31.100 1.00 70.88 176 ALA A N 1
ATOM 1415 C CA . ALA A 1 176 ? -31.296 47.618 31.859 1.00 70.88 176 ALA A CA 1
ATOM 1416 C C . ALA A 1 176 ? -30.912 48.012 33.297 1.00 70.88 176 ALA A C 1
ATOM 1418 O O . ALA A 1 176 ? -31.362 49.048 33.778 1.00 70.88 176 ALA A O 1
ATOM 1419 N N . PHE A 1 177 ? -30.023 47.253 33.947 1.00 66.06 177 PHE A N 1
ATOM 1420 C CA . PHE A 1 177 ? -29.516 47.568 35.287 1.00 66.06 177 PHE A CA 1
ATOM 1421 C C . PHE A 1 177 ? -28.534 48.743 35.331 1.00 66.06 177 PHE A C 1
ATOM 1423 O O . PHE A 1 177 ? -28.481 49.425 36.344 1.00 66.06 177 PHE A O 1
ATOM 1430 N N . SER A 1 178 ? -27.781 49.024 34.262 1.00 67.94 178 SER A N 1
ATOM 1431 C CA . SER A 1 178 ? -26.881 50.189 34.212 1.00 67.94 178 SER A CA 1
ATOM 1432 C C . SER A 1 178 ? -27.595 51.523 33.954 1.00 67.94 178 SER A C 1
ATOM 1434 O O . SER A 1 178 ? -26.941 52.562 33.935 1.00 67.94 178 SER A O 1
ATOM 1436 N N . THR A 1 179 ? -28.902 51.492 33.676 1.00 69.62 179 THR A N 1
ATOM 1437 C CA . THR A 1 179 ? -29.712 52.673 33.314 1.00 69.62 179 THR A CA 1
ATOM 1438 C C . THR A 1 179 ? -30.698 53.072 34.427 1.00 69.62 179 THR A C 1
ATOM 1440 O O . THR A 1 179 ? -31.482 54.003 34.247 1.00 69.62 179 THR A O 1
ATOM 1443 N N . ILE A 1 180 ? -30.660 52.383 35.573 1.00 58.72 180 ILE A N 1
ATOM 1444 C CA . ILE A 1 180 ? -31.398 52.697 36.810 1.00 58.72 180 ILE A CA 1
ATOM 1445 C C . ILE A 1 180 ? -30.392 53.205 37.841 1.00 58.72 180 ILE A C 1
ATOM 1447 O O . ILE A 1 180 ? -30.712 54.205 38.519 1.00 58.72 180 ILE A O 1
#

Radius of gyration: 25.7 Å; Cα contacts (8 Å, |Δi|>4): 295; chains: 1; bounding box: 52×72×65 Å

Nearest PDB structures (foldseek):
  7qs5-assembly2_B  TM=6.218E-01  e=3.006E-06  Homo sapiens
  7b2s-assembly1_A  TM=6.090E-01  e=4.632E-06  Homo sapiens
  7nsc-assembly1_A  TM=5.340E-01  e=6.683E-04  Homo sapiens
  6swy-assembly1_1  TM=6.031E-01  e=4.676E-03  Saccharomyces cerevisiae S288C
  5gkz-assembly1_G  TM=5.009E-01  e=5.321E-02  Oryctolagus cuniculus

Foldseek 3Di:
DPAFDKDWPCVVQWDWDDDDSFKIKIFGNDQDKIKMWTPDWAAAAKKKKKKAFAADDPVPCPDFDFAAPWDDDPNDIDDFFDTDGHRWMWMWIQHQVQQKTWIDTNNRTTPDIDGDHNDIDIDMDMRNHRMMMIGMDTDHDPPPPVVNVVVVVVVVVVVVVVVVVVVVVVVVVVVVVVVD